Protein AF-A0A7S2W512-F1 (afdb_monomer_lite)

Sequence (175 aa):
DNPDEFARFEEALQSAAGQVLDFSGPGDVPGLRFDRLLQALLSIAPRFSFRLPPYFVNNARALATLEGMAKSIDPDFNVLTAVYPFAVQQLLTRQYSSPRLRRTLESIARTDHGVNWRRLHTLARRTSRLLGTSRRTLLWQVLRSKGGVRLFASLASTHIRLYMQGQVTRLRSCF

InterPro domains:
  IPR050154 UbiB protein kinase [PTHR10566] (30-133)

Structure (mmCIF, N/CA/C/O backbone):
data_AF-A0A7S2W512-F1
#
_entry.id   AF-A0A7S2W512-F1
#
loop_
_atom_site.group_PDB
_atom_site.id
_atom_site.type_symbol
_atom_site.label_atom_id
_atom_site.label_alt_id
_atom_site.label_comp_id
_atom_site.label_asym_id
_atom_site.label_entity_id
_atom_site.label_seq_id
_atom_site.pdbx_PDB_ins_code
_atom_site.Cartn_x
_atom_site.Cartn_y
_atom_site.Cartn_z
_atom_site.occupancy
_atom_site.B_iso_or_equiv
_atom_site.auth_seq_id
_atom_site.auth_comp_id
_atom_site.auth_asym_id
_atom_site.auth_atom_id
_atom_site.pdbx_PDB_model_num
ATOM 1 N N . ASP A 1 1 ? -1.645 -8.273 -26.000 1.00 58.09 1 ASP A N 1
ATOM 2 C CA . ASP A 1 1 ? -2.096 -7.075 -25.278 1.00 58.09 1 ASP A CA 1
ATOM 3 C C . ASP A 1 1 ? -2.737 -6.105 -26.241 1.00 58.09 1 ASP A C 1
ATOM 5 O O . ASP A 1 1 ? -2.050 -5.562 -27.097 1.00 58.09 1 ASP A O 1
ATOM 9 N N . ASN A 1 2 ? -4.059 -5.969 -26.146 1.00 74.25 2 ASN A N 1
ATOM 10 C CA . ASN A 1 2 ? -4.797 -4.917 -26.829 1.00 74.25 2 ASN A CA 1
ATOM 11 C C . ASN A 1 2 ? -4.558 -3.606 -26.049 1.00 74.25 2 ASN A C 1
ATOM 13 O O . ASN A 1 2 ? -4.930 -3.554 -24.872 1.00 74.25 2 ASN A O 1
ATOM 17 N N . PRO A 1 3 ? -3.905 -2.583 -26.631 1.00 75.69 3 PRO A N 1
ATOM 18 C CA . PRO A 1 3 ? -3.575 -1.346 -25.916 1.00 75.69 3 PRO A CA 1
ATOM 19 C C . PRO A 1 3 ? -4.815 -0.647 -25.334 1.00 75.69 3 PRO A C 1
ATOM 21 O O . PRO A 1 3 ? -4.731 -0.050 -24.260 1.00 75.69 3 PRO A O 1
ATOM 24 N N . ASP A 1 4 ? -5.976 -0.807 -25.972 1.00 83.38 4 ASP A N 1
ATOM 25 C CA . ASP A 1 4 ? -7.235 -0.190 -25.545 1.00 83.38 4 ASP A CA 1
ATOM 26 C C . ASP A 1 4 ? -7.803 -0.820 -24.263 1.00 83.38 4 ASP A C 1
ATOM 28 O O . ASP A 1 4 ? -8.411 -0.142 -23.434 1.00 83.38 4 ASP A O 1
ATOM 32 N N . GLU A 1 5 ? -7.598 -2.125 -24.067 1.00 84.00 5 GLU A N 1
ATOM 33 C CA . GLU A 1 5 ? -8.051 -2.835 -22.865 1.00 84.00 5 GLU A CA 1
ATOM 34 C C . GLU A 1 5 ? -7.222 -2.429 -21.642 1.00 84.00 5 GLU A C 1
ATOM 36 O O . GLU A 1 5 ? -7.767 -2.207 -20.560 1.00 84.00 5 GLU A O 1
ATOM 41 N N . PHE A 1 6 ? -5.910 -2.259 -21.832 1.00 81.38 6 PHE A N 1
ATOM 42 C CA . PHE A 1 6 ? -5.014 -1.789 -20.779 1.00 81.38 6 PHE A CA 1
ATOM 43 C C . PHE A 1 6 ? -5.338 -0.350 -20.356 1.00 81.38 6 PHE A C 1
ATOM 45 O O . PHE A 1 6 ? -5.399 -0.074 -19.159 1.00 81.38 6 PHE A O 1
ATOM 52 N N . ALA A 1 7 ? -5.618 0.541 -21.313 1.00 86.69 7 ALA A N 1
ATOM 53 C CA . ALA A 1 7 ? -6.014 1.919 -21.021 1.00 86.69 7 ALA A CA 1
ATOM 54 C C . ALA A 1 7 ? -7.317 1.984 -20.200 1.00 86.69 7 ALA A C 1
ATOM 56 O O . ALA A 1 7 ? -7.385 2.686 -19.192 1.00 86.69 7 ALA A O 1
ATOM 57 N N . ARG A 1 8 ? -8.327 1.181 -20.565 1.00 87.38 8 ARG A N 1
ATOM 58 C CA . ARG A 1 8 ? -9.586 1.077 -19.802 1.00 87.38 8 ARG A CA 1
ATOM 59 C C . ARG A 1 8 ? -9.377 0.512 -18.399 1.00 87.38 8 ARG A C 1
ATOM 61 O O . ARG A 1 8 ? -10.053 0.923 -17.457 1.00 87.38 8 ARG A O 1
ATOM 68 N N . PHE A 1 9 ? -8.468 -0.449 -18.251 1.00 86.12 9 PHE A N 1
ATOM 69 C CA . PHE A 1 9 ? -8.117 -1.002 -16.946 1.00 86.12 9 PHE A CA 1
ATOM 70 C C . PHE A 1 9 ? -7.439 0.038 -16.056 1.00 86.12 9 PHE A C 1
ATOM 72 O O . PHE A 1 9 ? -7.786 0.160 -14.881 1.00 86.12 9 PHE A O 1
ATOM 79 N N . GLU A 1 10 ? -6.504 0.801 -16.618 1.00 86.25 10 GLU A N 1
ATOM 80 C CA . GLU A 1 10 ? -5.827 1.882 -15.910 1.00 86.25 10 GLU A CA 1
ATOM 81 C C . GLU A 1 10 ? -6.820 2.956 -15.450 1.00 86.25 10 GLU A C 1
ATOM 83 O O . GLU A 1 10 ? -6.804 3.334 -14.279 1.00 86.25 10 GLU A O 1
ATOM 88 N N . GLU A 1 11 ? -7.745 3.369 -16.316 1.00 89.56 11 GLU A N 1
ATOM 89 C CA . GLU A 1 11 ? -8.813 4.313 -15.970 1.00 89.56 11 GLU A CA 1
ATOM 90 C C . GLU A 1 11 ? -9.706 3.780 -14.835 1.00 89.56 11 GLU A C 1
ATOM 92 O O . GLU A 1 11 ? -9.973 4.479 -13.852 1.00 89.56 11 GLU A O 1
ATOM 97 N N . ALA A 1 12 ? -10.117 2.510 -14.913 1.00 88.06 12 ALA A N 1
ATOM 98 C CA . ALA A 1 12 ? -10.918 1.872 -13.871 1.00 88.06 12 ALA A CA 1
ATOM 99 C C . ALA A 1 12 ? -10.175 1.803 -12.525 1.00 88.06 12 ALA A C 1
ATOM 101 O O . ALA A 1 12 ? -10.775 2.046 -11.474 1.00 88.06 12 ALA A O 1
ATOM 102 N N . LEU A 1 13 ? -8.871 1.506 -12.544 1.00 87.12 13 LEU A N 1
ATOM 103 C CA . LEU A 1 13 ? -8.022 1.508 -11.352 1.00 87.12 13 LEU A CA 1
ATOM 104 C C . LEU A 1 13 ? -7.860 2.909 -10.760 1.00 87.12 13 LEU A C 1
ATOM 106 O O . LEU A 1 13 ? -7.965 3.060 -9.544 1.00 87.12 13 LEU A O 1
ATOM 110 N N . GLN A 1 14 ? -7.610 3.920 -11.593 1.00 88.06 14 GLN A N 1
ATOM 111 C CA . GLN A 1 14 ? -7.470 5.309 -11.149 1.00 88.06 14 GLN A CA 1
ATOM 112 C C . GLN A 1 14 ? -8.771 5.813 -10.510 1.00 88.06 14 GLN A C 1
ATOM 114 O O . GLN A 1 14 ? -8.740 6.404 -9.428 1.00 88.06 14 GLN A O 1
ATOM 119 N N . SER A 1 15 ? -9.917 5.501 -11.123 1.00 88.56 15 SER A N 1
ATOM 120 C CA . SER A 1 15 ? -11.239 5.821 -10.576 1.00 88.56 15 SER A CA 1
ATOM 121 C C . SER A 1 15 ? -11.484 5.139 -9.226 1.00 88.56 15 SER A C 1
ATOM 123 O O . SER A 1 15 ? -11.877 5.794 -8.259 1.00 88.56 15 SER A O 1
ATOM 125 N N . ALA A 1 16 ? -11.187 3.839 -9.118 1.00 87.31 16 ALA A N 1
ATOM 126 C CA . ALA A 1 16 ? -11.317 3.109 -7.859 1.00 87.31 16 ALA A CA 1
ATOM 127 C C . ALA A 1 16 ? -10.378 3.642 -6.770 1.00 87.31 16 ALA A C 1
ATOM 129 O O . ALA A 1 16 ? -10.791 3.776 -5.620 1.00 87.31 16 ALA A O 1
ATOM 130 N N . ALA A 1 17 ? -9.138 3.990 -7.117 1.00 85.00 17 ALA A N 1
ATOM 131 C CA . ALA A 1 17 ? -8.183 4.561 -6.173 1.00 85.00 17 ALA A CA 1
ATOM 132 C C . ALA A 1 17 ? -8.688 5.887 -5.586 1.00 85.00 17 ALA A C 1
ATOM 134 O O . ALA A 1 17 ? -8.595 6.079 -4.376 1.00 85.00 17 ALA A O 1
ATOM 135 N N . GLY A 1 18 ? -9.285 6.758 -6.408 1.00 84.88 18 GLY A N 1
ATOM 136 C CA . GLY A 1 18 ? -9.872 8.021 -5.946 1.00 84.88 18 GLY A CA 1
ATOM 137 C C . GLY A 1 18 ? -11.076 7.853 -5.011 1.00 84.88 18 GLY A C 1
ATOM 138 O O . GLY A 1 18 ? -11.333 8.720 -4.186 1.00 84.88 18 GLY A O 1
ATOM 139 N N . GLN A 1 19 ? -11.803 6.735 -5.103 1.00 83.81 19 GLN A N 1
ATOM 140 C CA . GLN A 1 19 ? -12.948 6.438 -4.227 1.00 83.81 19 GLN A CA 1
ATOM 141 C C . GLN A 1 19 ? -12.546 5.768 -2.906 1.00 83.81 19 GLN A C 1
ATOM 143 O O . GLN A 1 19 ? -13.272 5.840 -1.909 1.00 83.81 19 GLN A O 1
ATOM 148 N N . VAL A 1 20 ? -11.423 5.052 -2.925 1.00 87.25 20 VAL A N 1
ATOM 149 C CA . VAL A 1 20 ? -10.965 4.194 -1.828 1.00 87.25 20 VAL A CA 1
ATOM 150 C C . VAL A 1 20 ? -9.961 4.908 -0.922 1.00 87.25 20 VAL A C 1
ATOM 152 O O . VAL A 1 20 ? -9.933 4.629 0.277 1.00 87.25 20 VAL A O 1
ATOM 155 N N . LEU A 1 21 ? -9.149 5.810 -1.479 1.00 86.94 21 LEU A N 1
ATOM 156 C CA . LEU A 1 21 ? -8.151 6.577 -0.738 1.00 86.94 21 LEU A CA 1
ATOM 157 C C . LEU A 1 21 ? -8.725 7.918 -0.285 1.00 86.94 21 LEU A C 1
ATOM 159 O O . LEU A 1 21 ? -9.187 8.713 -1.100 1.00 86.94 21 LEU A O 1
ATOM 163 N N . ASP A 1 22 ? -8.637 8.180 1.013 1.00 84.38 22 ASP A N 1
ATOM 164 C CA . ASP A 1 22 ? -9.022 9.452 1.615 1.00 84.38 22 ASP A CA 1
ATOM 165 C C . ASP A 1 22 ? -7.776 10.290 1.924 1.00 84.38 22 ASP A C 1
ATOM 167 O O . ASP A 1 22 ? -6.935 9.915 2.739 1.00 84.38 22 ASP A O 1
ATOM 171 N N . PHE A 1 23 ? -7.650 11.442 1.271 1.00 82.19 23 PHE A N 1
ATOM 172 C CA . PHE A 1 23 ? -6.530 12.369 1.465 1.00 82.19 23 PHE A CA 1
ATOM 173 C C . PHE A 1 23 ? -6.857 13.511 2.437 1.00 82.19 23 PHE A C 1
ATOM 175 O O . PHE A 1 23 ? -6.046 14.419 2.601 1.00 82.19 23 PHE A O 1
ATOM 182 N N . SER A 1 24 ? -8.028 13.480 3.079 1.00 75.75 24 SER A N 1
ATOM 183 C CA . SER A 1 24 ? -8.518 14.563 3.946 1.00 75.75 24 SER A CA 1
ATOM 184 C C . SER A 1 24 ? -7.892 14.558 5.347 1.00 75.75 24 SER A C 1
ATOM 186 O O . SER A 1 24 ? -8.023 15.532 6.085 1.00 75.75 24 SER A O 1
ATOM 188 N N . GLY A 1 25 ? -7.228 13.464 5.735 1.00 67.62 25 GLY A N 1
ATOM 189 C CA . GLY A 1 25 ? -6.670 13.281 7.074 1.00 67.62 25 GLY A CA 1
ATOM 190 C C . GLY A 1 25 ? -5.339 14.016 7.319 1.00 67.62 25 GLY A C 1
ATOM 191 O O . GLY A 1 25 ? -4.574 14.260 6.383 1.00 67.62 25 GLY A O 1
ATOM 192 N N . PRO A 1 26 ? -5.008 14.334 8.585 1.00 60.72 26 PRO A N 1
ATOM 193 C CA . PRO A 1 26 ? -3.722 14.919 8.947 1.00 60.72 26 PRO A CA 1
ATOM 194 C C . PRO A 1 26 ? -2.606 13.864 8.850 1.00 60.72 26 PRO A C 1
ATOM 196 O O . PRO A 1 26 ? -2.419 13.048 9.750 1.00 60.72 26 PRO A O 1
ATOM 199 N N . GLY A 1 27 ? -1.839 13.865 7.757 1.00 69.31 27 GLY A N 1
ATOM 200 C CA . GLY A 1 27 ? -0.676 12.984 7.615 1.00 69.31 27 GLY A CA 1
ATOM 201 C C . GLY A 1 27 ? -0.127 12.866 6.194 1.00 69.31 27 GLY A C 1
ATOM 202 O O . GLY A 1 27 ? -0.760 13.261 5.224 1.00 69.31 27 GLY A O 1
ATOM 203 N N . ASP A 1 28 ? 1.071 12.284 6.074 1.00 73.44 28 ASP A N 1
ATOM 204 C CA . ASP A 1 28 ? 1.706 11.967 4.779 1.00 73.44 28 ASP A CA 1
ATOM 205 C C . ASP A 1 28 ? 1.128 10.680 4.138 1.00 73.44 28 ASP A C 1
ATOM 207 O O . ASP A 1 28 ? 1.489 10.340 3.009 1.00 73.44 28 ASP A O 1
ATOM 211 N N . VAL A 1 29 ? 0.266 9.937 4.851 1.00 81.69 29 VAL A N 1
ATOM 212 C CA . VAL A 1 29 ? -0.324 8.660 4.410 1.00 81.69 29 VAL A CA 1
ATOM 213 C C . VAL A 1 29 ? -1.842 8.814 4.292 1.00 81.69 29 VAL A C 1
ATOM 215 O O . VAL A 1 29 ? -2.469 9.185 5.285 1.00 81.69 29 VAL A O 1
ATOM 218 N N . PRO A 1 30 ? -2.448 8.505 3.130 1.00 86.31 30 PRO A N 1
ATOM 219 C CA . PRO A 1 30 ? -3.896 8.575 2.975 1.00 86.31 30 PRO A CA 1
ATOM 220 C C . PRO A 1 30 ? -4.616 7.566 3.874 1.00 86.31 30 PRO A C 1
ATOM 222 O O . PRO A 1 30 ? -4.098 6.487 4.183 1.00 86.31 30 PRO A O 1
ATOM 225 N N . GLY A 1 31 ? -5.839 7.909 4.263 1.00 86.56 31 GLY A N 1
ATOM 226 C CA . GLY A 1 31 ? -6.808 6.981 4.822 1.00 86.56 31 GLY A CA 1
ATOM 227 C C . GLY A 1 31 ? -7.162 5.899 3.807 1.00 86.56 31 GLY A C 1
ATOM 228 O O . GLY A 1 31 ? -7.368 6.184 2.628 1.00 86.56 31 GLY A O 1
ATOM 229 N N . LEU A 1 32 ? -7.237 4.653 4.264 1.00 88.81 32 LEU A N 1
ATOM 230 C CA . LEU A 1 32 ? -7.736 3.530 3.477 1.00 88.81 32 LEU A CA 1
ATOM 231 C C . LEU A 1 32 ? -8.791 2.784 4.273 1.00 88.81 32 LEU A C 1
ATOM 233 O O . LEU A 1 32 ? -8.658 2.623 5.484 1.00 88.81 32 LEU A O 1
ATOM 237 N N . ARG A 1 33 ? -9.793 2.294 3.548 1.00 86.81 33 ARG A N 1
ATOM 238 C CA . ARG A 1 33 ? -10.780 1.340 4.040 1.00 86.81 33 ARG A CA 1
ATOM 239 C C . ARG A 1 33 ? -10.727 0.051 3.224 1.00 86.81 33 ARG A C 1
ATOM 241 O O . ARG A 1 33 ? -11.001 0.078 2.018 1.00 86.81 33 ARG A O 1
ATOM 248 N N . PHE A 1 34 ? -10.390 -1.071 3.857 1.00 88.50 34 PHE A N 1
ATOM 249 C CA . PHE A 1 34 ? -10.348 -2.395 3.229 1.00 88.50 34 PHE A CA 1
ATOM 250 C C . PHE A 1 34 ? -11.709 -2.847 2.711 1.00 88.50 34 PHE A C 1
ATOM 252 O O . PHE A 1 34 ? -11.752 -3.503 1.670 1.00 88.50 34 PHE A O 1
ATOM 259 N N . ASP A 1 35 ? -12.811 -2.493 3.376 1.00 87.62 35 ASP A N 1
ATOM 260 C CA . ASP A 1 35 ? -14.154 -2.838 2.896 1.00 87.62 35 ASP A CA 1
ATOM 261 C C . ASP A 1 35 ? -14.437 -2.216 1.516 1.00 87.62 35 ASP A C 1
ATOM 263 O O . ASP A 1 35 ? -14.830 -2.919 0.579 1.00 87.62 35 ASP A O 1
ATOM 267 N N . ARG A 1 36 ? -14.114 -0.926 1.351 1.00 88.75 36 ARG A N 1
ATOM 268 C CA . ARG A 1 36 ? -14.251 -0.216 0.071 1.00 88.75 36 ARG A CA 1
ATOM 269 C C . ARG A 1 36 ? -13.255 -0.706 -0.968 1.00 88.75 36 ARG A C 1
ATOM 271 O O . ARG A 1 36 ? -13.626 -0.883 -2.127 1.00 88.75 36 ARG A O 1
ATOM 278 N N . LEU A 1 37 ? -12.010 -0.960 -0.561 1.00 89.88 37 LEU A N 1
ATOM 279 C CA . LEU A 1 37 ? -10.987 -1.528 -1.439 1.00 89.88 37 LEU A CA 1
ATOM 280 C C . LEU A 1 37 ? -11.444 -2.872 -2.017 1.00 89.88 37 LEU A C 1
ATOM 282 O O . LEU A 1 37 ? -11.348 -3.086 -3.224 1.00 89.88 37 LEU A O 1
ATOM 286 N N . LEU A 1 38 ? -11.957 -3.767 -1.169 1.00 89.50 38 LEU A N 1
ATOM 287 C CA . LEU A 1 38 ? -12.433 -5.082 -1.583 1.00 89.50 38 LEU A CA 1
ATOM 288 C C . LEU A 1 38 ? -13.633 -4.963 -2.526 1.00 89.50 38 LEU A C 1
ATOM 290 O O . LEU A 1 38 ? -13.659 -5.633 -3.557 1.00 89.50 38 LEU A O 1
ATOM 294 N N . GLN A 1 39 ? -14.592 -4.086 -2.221 1.00 89.44 39 GLN A N 1
ATOM 295 C CA . GLN A 1 39 ? -15.749 -3.843 -3.083 1.00 89.44 39 GLN A CA 1
ATOM 296 C C . GLN A 1 39 ? -15.334 -3.310 -4.463 1.00 89.44 39 GLN A C 1
ATOM 298 O O . GLN A 1 39 ? -15.790 -3.827 -5.486 1.00 89.44 39 GLN A O 1
ATOM 303 N N . ALA A 1 40 ? -14.424 -2.333 -4.503 1.00 89.81 40 ALA A N 1
ATOM 304 C CA . ALA A 1 40 ? -13.898 -1.788 -5.749 1.00 89.81 40 ALA A CA 1
ATOM 305 C C . ALA A 1 40 ? -13.176 -2.870 -6.568 1.00 89.81 40 ALA A C 1
ATOM 307 O O . ALA A 1 40 ? -13.454 -3.038 -7.758 1.00 89.81 40 ALA A O 1
ATOM 308 N N . LEU A 1 41 ? -12.323 -3.673 -5.927 1.00 86.94 41 LEU A N 1
ATOM 309 C CA . LEU A 1 41 ? -11.577 -4.741 -6.592 1.00 86.94 41 LEU A CA 1
ATOM 310 C C . LEU A 1 41 ? -12.504 -5.829 -7.158 1.00 86.94 41 LEU A C 1
ATOM 312 O O . LEU A 1 41 ? -12.331 -6.252 -8.301 1.00 86.94 41 LEU A O 1
ATOM 316 N N . LEU A 1 42 ? -13.517 -6.243 -6.390 1.00 88.56 42 LEU A N 1
ATOM 317 C CA . LEU A 1 42 ? -14.521 -7.218 -6.827 1.00 88.56 42 LEU A CA 1
ATOM 318 C C . LEU A 1 42 ? -15.417 -6.678 -7.948 1.00 88.56 42 LEU A C 1
ATOM 320 O O . LEU A 1 42 ? -15.912 -7.466 -8.748 1.00 88.56 42 LEU A O 1
ATOM 324 N N . SER A 1 43 ? -15.598 -5.358 -8.046 1.00 88.12 43 SER A N 1
ATOM 325 C CA . SER A 1 43 ? -16.335 -4.734 -9.152 1.00 88.12 43 SER A CA 1
ATOM 326 C C . SER A 1 43 ? -15.525 -4.666 -10.455 1.00 88.12 43 SER A C 1
ATOM 328 O O . SER A 1 43 ? -16.095 -4.769 -11.543 1.00 88.12 43 SER A O 1
ATOM 330 N N . ILE A 1 44 ? -14.196 -4.523 -10.356 1.00 88.81 44 ILE A N 1
ATOM 331 C CA . ILE A 1 44 ? -13.282 -4.427 -11.506 1.00 88.81 44 ILE A CA 1
ATOM 332 C C . ILE A 1 44 ? -12.910 -5.813 -12.036 1.00 88.81 44 ILE A C 1
ATOM 334 O O . ILE A 1 44 ? -12.863 -6.006 -13.248 1.00 88.81 44 ILE A O 1
ATOM 338 N N . ALA A 1 45 ? -12.675 -6.787 -11.152 1.00 86.94 45 ALA A N 1
ATOM 339 C CA . ALA A 1 45 ? -12.234 -8.132 -11.520 1.00 86.94 45 ALA A CA 1
ATOM 340 C C . ALA A 1 45 ? -13.046 -8.792 -12.661 1.00 86.94 45 ALA A C 1
ATOM 342 O O . ALA A 1 45 ? -12.425 -9.241 -13.629 1.00 86.94 45 ALA A O 1
ATOM 343 N N . PRO A 1 46 ? -14.397 -8.813 -12.634 1.00 83.88 46 PRO A N 1
ATOM 344 C CA . PRO A 1 46 ? -15.178 -9.422 -13.709 1.00 83.88 46 PRO A CA 1
ATOM 345 C C . PRO A 1 46 ? -15.122 -8.632 -15.024 1.00 83.88 46 PRO A C 1
ATOM 347 O O . PRO A 1 46 ? -15.269 -9.232 -16.084 1.00 83.88 46 PRO A O 1
ATOM 350 N N . ARG A 1 47 ? -14.877 -7.312 -14.987 1.00 85.62 47 ARG A N 1
ATOM 351 C CA . ARG A 1 47 ? -14.839 -6.449 -16.187 1.00 85.62 47 ARG A CA 1
ATOM 352 C C . ARG A 1 47 ? -13.637 -6.727 -17.091 1.00 85.62 47 ARG A C 1
ATOM 354 O O . ARG A 1 47 ? -13.716 -6.476 -18.285 1.00 85.62 47 ARG A O 1
ATOM 361 N N . PHE A 1 48 ? -12.556 -7.260 -16.525 1.00 85.44 48 PHE A N 1
ATOM 362 C CA . PHE A 1 48 ? -11.295 -7.540 -17.224 1.00 85.44 48 PHE A CA 1
ATOM 363 C C . PHE A 1 48 ? -10.915 -9.029 -17.159 1.00 85.44 48 PHE A C 1
ATOM 365 O O . PHE A 1 48 ? -9.744 -9.389 -17.226 1.00 85.44 48 PHE A O 1
ATOM 372 N N . SER A 1 49 ? -11.905 -9.915 -16.983 1.00 81.44 49 SER A N 1
ATOM 373 C CA . SER A 1 49 ? -11.718 -11.377 -16.929 1.00 81.44 49 SER A CA 1
ATOM 374 C C . SER A 1 49 ? -10.697 -11.869 -15.885 1.00 81.44 49 SER A C 1
ATOM 376 O O . SER A 1 49 ? -10.151 -12.971 -16.010 1.00 81.44 49 SER A O 1
ATOM 378 N N . PHE A 1 50 ? -10.449 -11.102 -14.817 1.00 80.25 50 PHE A N 1
ATOM 379 C CA . PHE A 1 50 ? -9.563 -11.531 -13.739 1.00 80.25 50 PHE A CA 1
ATOM 380 C C . PHE A 1 50 ? -10.253 -12.590 -12.881 1.00 80.25 50 PHE A C 1
ATOM 382 O O . PHE A 1 50 ? -11.234 -12.322 -12.186 1.00 80.25 50 PHE A O 1
ATOM 389 N N . ARG A 1 51 ? -9.701 -13.805 -12.872 1.00 81.94 51 ARG A N 1
ATOM 390 C CA . ARG A 1 51 ? -10.117 -14.852 -11.935 1.00 81.94 51 ARG A CA 1
ATOM 391 C C . ARG A 1 51 ? -9.332 -14.713 -10.640 1.00 81.94 51 ARG A C 1
ATOM 393 O O . ARG A 1 51 ? -8.156 -15.063 -10.587 1.00 81.94 51 ARG A O 1
ATOM 400 N N . LEU A 1 52 ? -9.986 -14.210 -9.597 1.00 84.19 52 LEU A N 1
ATOM 401 C CA . LEU A 1 52 ? -9.415 -14.160 -8.254 1.00 84.19 52 LEU A CA 1
ATOM 402 C C . LEU A 1 52 ? -9.518 -15.546 -7.604 1.00 84.19 52 LEU A C 1
ATOM 404 O O . LEU A 1 52 ? -10.628 -16.064 -7.462 1.00 84.19 52 LEU A O 1
ATOM 408 N N . PRO A 1 53 ? -8.399 -16.161 -7.186 1.00 89.50 53 PRO A N 1
ATOM 409 C CA . PRO A 1 53 ? -8.455 -17.413 -6.448 1.00 89.50 53 PRO A CA 1
ATOM 410 C C . PRO A 1 53 ? -9.273 -17.280 -5.148 1.00 89.50 53 PRO A C 1
ATOM 412 O O . PRO A 1 53 ? -9.165 -16.253 -4.469 1.00 89.50 53 PRO A O 1
ATOM 415 N N . PRO A 1 54 ? -10.030 -18.315 -4.733 1.00 88.50 54 PRO A N 1
ATOM 416 C CA . PRO A 1 54 ? -10.915 -18.232 -3.566 1.00 88.50 54 PRO A CA 1
ATOM 417 C C . PRO A 1 54 ? -10.217 -17.810 -2.267 1.00 88.50 54 PRO A C 1
ATOM 419 O O . PRO A 1 54 ? -10.771 -17.046 -1.478 1.00 88.50 54 PRO A O 1
ATOM 422 N N . TYR A 1 55 ? -8.973 -18.250 -2.058 1.00 93.44 55 TYR A N 1
ATOM 423 C CA . TYR A 1 55 ? -8.202 -17.900 -0.865 1.00 93.44 55 TYR A CA 1
ATOM 424 C C . TYR A 1 55 ? -7.907 -16.395 -0.768 1.00 93.44 55 TYR A C 1
ATOM 426 O O . TYR A 1 55 ? -7.876 -15.857 0.334 1.00 93.44 55 TYR A O 1
ATOM 434 N N . PHE A 1 56 ? -7.741 -15.688 -1.894 1.00 90.06 56 PHE A N 1
ATOM 435 C CA . PHE A 1 56 ? -7.530 -14.237 -1.878 1.00 90.06 56 PHE A CA 1
ATOM 436 C C . PHE A 1 56 ? -8.770 -13.504 -1.377 1.00 90.06 56 PHE A C 1
ATOM 438 O O . PHE A 1 56 ? -8.656 -12.618 -0.533 1.00 90.06 56 PHE A O 1
ATOM 445 N N . VAL A 1 57 ? -9.952 -13.900 -1.858 1.00 90.44 57 VAL A N 1
ATOM 446 C CA . VAL A 1 57 ? -11.226 -13.304 -1.431 1.00 90.44 57 VAL A CA 1
ATOM 447 C C . VAL A 1 57 ? -11.471 -13.577 0.051 1.00 90.44 57 VAL A C 1
ATOM 449 O O . VAL A 1 57 ? -11.882 -12.677 0.782 1.00 90.44 57 VAL A O 1
ATOM 452 N N . ASN A 1 58 ? -11.170 -14.793 0.513 1.00 92.38 58 ASN A N 1
ATOM 453 C CA . ASN A 1 58 ? -11.318 -15.152 1.919 1.00 92.38 58 ASN A CA 1
ATOM 454 C C . ASN A 1 58 ? -10.389 -14.329 2.824 1.00 92.38 58 ASN A C 1
ATOM 456 O O . ASN A 1 58 ? -10.842 -13.731 3.798 1.00 92.38 58 ASN A O 1
ATOM 460 N N . ASN A 1 59 ? -9.108 -14.227 2.456 1.00 94.06 59 ASN A N 1
ATOM 461 C CA . ASN A 1 59 ? -8.133 -13.429 3.198 1.00 94.06 59 ASN A CA 1
ATOM 462 C C . ASN A 1 59 ? -8.530 -11.948 3.226 1.00 94.06 59 ASN A C 1
ATOM 464 O O . ASN A 1 59 ? -8.478 -11.317 4.277 1.00 94.06 59 ASN A O 1
ATOM 468 N N . ALA A 1 60 ? -8.975 -11.393 2.095 1.00 91.19 60 ALA A N 1
ATOM 469 C CA . ALA A 1 60 ? -9.399 -9.999 2.027 1.00 91.19 60 ALA A CA 1
ATOM 470 C C . ALA A 1 60 ? -10.646 -9.724 2.885 1.00 91.19 60 ALA A C 1
ATOM 472 O O . ALA A 1 60 ? -10.711 -8.698 3.558 1.00 91.19 60 ALA A O 1
ATOM 473 N N . ARG A 1 61 ? -11.608 -10.655 2.925 1.00 90.50 61 ARG A N 1
ATOM 474 C CA . ARG A 1 61 ? -12.787 -10.554 3.799 1.00 90.50 61 ARG A CA 1
ATOM 475 C C . ARG A 1 61 ? -12.410 -10.608 5.281 1.00 90.50 61 ARG A C 1
ATOM 477 O O . ARG A 1 61 ? -12.951 -9.837 6.073 1.00 90.50 61 ARG A O 1
ATOM 484 N N . ALA A 1 62 ? -11.473 -11.480 5.654 1.00 94.50 62 ALA A N 1
ATOM 485 C CA . ALA A 1 62 ? -10.957 -11.540 7.019 1.00 94.50 62 ALA A CA 1
ATOM 486 C C . ALA A 1 62 ? -10.279 -10.217 7.417 1.00 94.50 62 ALA A C 1
ATOM 488 O O . ALA A 1 62 ? -10.565 -9.686 8.486 1.00 94.50 62 ALA A O 1
ATOM 489 N N . LEU A 1 63 ? -9.460 -9.635 6.531 1.00 93.19 63 LEU A N 1
ATOM 490 C CA . LEU A 1 63 ? -8.826 -8.330 6.757 1.00 93.19 63 LEU A CA 1
ATOM 491 C C . LEU A 1 63 ? -9.845 -7.192 6.891 1.00 93.19 63 LEU A C 1
ATOM 493 O O . LEU A 1 63 ? -9.715 -6.385 7.805 1.00 93.19 63 LEU A O 1
ATOM 497 N N . ALA A 1 64 ? -10.877 -7.152 6.045 1.00 92.00 64 ALA A N 1
ATOM 498 C CA . ALA A 1 64 ? -11.949 -6.159 6.158 1.00 92.00 64 ALA A CA 1
ATOM 499 C C . ALA A 1 64 ? -12.713 -6.285 7.490 1.00 92.00 64 ALA A C 1
ATOM 501 O O . ALA A 1 64 ? -13.065 -5.284 8.106 1.00 92.00 64 ALA A O 1
ATOM 502 N N . THR A 1 65 ? -12.919 -7.513 7.975 1.00 93.44 65 THR A N 1
ATOM 503 C CA . THR A 1 65 ? -13.558 -7.756 9.279 1.00 93.44 65 THR A CA 1
ATOM 504 C C . THR A 1 65 ? -12.658 -7.302 10.433 1.00 93.44 65 THR A C 1
ATOM 506 O O . THR A 1 65 ? -13.128 -6.644 11.357 1.00 93.44 65 THR A O 1
ATOM 509 N N . LEU A 1 66 ? -11.355 -7.605 10.369 1.00 94.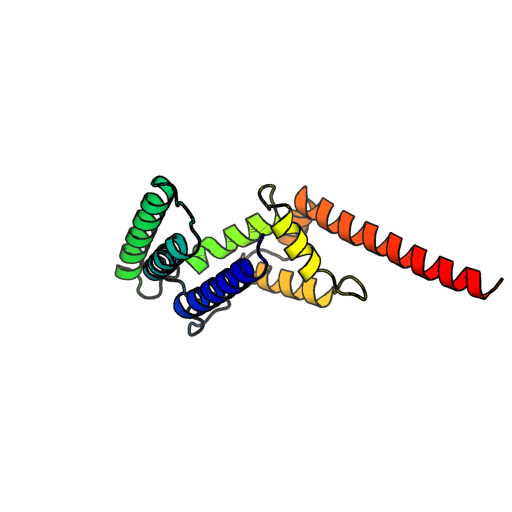00 66 LEU A N 1
ATOM 510 C CA . LEU A 1 66 ? -10.365 -7.149 11.352 1.00 94.00 66 LEU A CA 1
ATOM 511 C C . LEU A 1 66 ? -10.259 -5.620 11.393 1.00 94.00 66 LEU A C 1
ATOM 513 O O . LEU A 1 66 ? -10.203 -5.044 12.476 1.00 94.00 66 LEU A O 1
ATOM 517 N N . GLU A 1 67 ? -10.274 -4.960 10.234 1.00 91.75 67 GLU A N 1
ATOM 518 C CA . GLU A 1 67 ? -10.292 -3.499 10.149 1.00 91.75 67 GLU A CA 1
ATOM 519 C C . GLU A 1 67 ? -11.578 -2.919 10.746 1.00 91.75 67 GLU A C 1
ATOM 521 O O . GLU A 1 67 ? -11.504 -1.973 11.526 1.00 91.75 67 GLU A O 1
ATOM 526 N N . GLY A 1 68 ? -12.741 -3.506 10.446 1.00 91.56 68 GLY A N 1
ATOM 527 C CA . GLY A 1 68 ? -14.014 -3.091 11.039 1.00 91.56 68 GLY A CA 1
ATOM 528 C C . GLY A 1 68 ? -14.009 -3.189 12.568 1.00 91.56 68 GLY A C 1
ATOM 529 O O . GLY A 1 68 ? -14.453 -2.264 13.246 1.00 91.56 68 GLY A O 1
ATOM 530 N N . MET A 1 69 ? -13.434 -4.262 13.121 1.00 93.94 69 MET A N 1
ATOM 531 C CA . MET A 1 69 ? -13.246 -4.401 14.569 1.00 93.94 69 MET A CA 1
ATOM 532 C C . MET A 1 69 ? -12.277 -3.353 15.124 1.00 93.94 69 MET A C 1
ATOM 534 O O . MET A 1 69 ? -12.584 -2.720 16.131 1.00 93.94 69 MET A O 1
ATOM 538 N N . ALA A 1 70 ? -11.145 -3.108 14.462 1.00 92.69 70 ALA A N 1
ATOM 539 C CA . ALA A 1 70 ? -10.199 -2.078 14.891 1.00 92.69 70 ALA A CA 1
ATOM 540 C C . ALA A 1 70 ? -10.838 -0.678 14.888 1.00 92.69 70 ALA A C 1
ATOM 542 O O . ALA A 1 70 ? -10.723 0.047 15.871 1.00 92.69 70 ALA A O 1
ATOM 543 N N . LYS A 1 71 ? -11.603 -0.347 13.840 1.00 91.12 71 LYS A N 1
ATOM 544 C CA . LYS A 1 71 ? -12.365 0.905 13.722 1.00 91.12 71 LYS A CA 1
ATOM 545 C C . LYS A 1 71 ? -13.465 1.062 14.771 1.00 91.12 71 LYS A C 1
ATOM 547 O O . LYS A 1 71 ? -13.801 2.186 15.126 1.00 91.12 71 LYS A O 1
ATOM 552 N N . SER A 1 72 ? -14.031 -0.043 15.261 1.00 92.44 72 SER A N 1
ATOM 553 C CA . SER A 1 72 ? -15.019 0.002 16.346 1.00 92.44 72 SER A CA 1
ATOM 554 C C . SER A 1 72 ? -14.412 0.421 17.690 1.00 92.44 72 SER A C 1
ATOM 556 O O . SER A 1 72 ? -15.117 0.980 18.524 1.00 92.44 72 SER A O 1
ATOM 558 N N . ILE A 1 73 ? -13.112 0.167 17.884 1.00 95.12 73 ILE A N 1
ATOM 559 C CA . ILE A 1 73 ? -12.358 0.524 19.094 1.00 95.12 73 ILE A CA 1
ATOM 560 C C . ILE A 1 73 ? -11.720 1.911 18.937 1.00 95.12 73 ILE A C 1
ATOM 562 O O . ILE A 1 73 ? -11.791 2.730 19.848 1.00 95.12 73 ILE A O 1
ATOM 566 N N . ASP A 1 74 ? -11.108 2.168 17.781 1.00 91.81 74 ASP A N 1
ATOM 567 C CA . ASP A 1 74 ? -10.451 3.425 17.428 1.00 91.81 74 ASP A CA 1
ATOM 568 C C . ASP A 1 74 ? -10.996 3.938 16.078 1.00 91.81 74 ASP A C 1
ATOM 570 O O . ASP A 1 74 ? -10.588 3.448 15.017 1.00 91.81 74 ASP A O 1
ATOM 574 N N . PRO A 1 75 ? -11.905 4.934 16.087 1.00 88.69 75 PRO A N 1
ATOM 575 C CA . PRO A 1 75 ? -12.475 5.504 14.866 1.00 88.69 75 PRO A CA 1
ATOM 576 C C . PRO A 1 75 ? -11.430 6.088 13.907 1.00 88.69 75 PRO A C 1
ATOM 578 O O . PRO A 1 75 ? -11.648 6.080 12.688 1.00 88.69 75 PRO A O 1
ATOM 581 N N . ASP A 1 76 ? -10.278 6.528 14.419 1.00 87.12 76 ASP A N 1
ATOM 582 C CA . ASP A 1 76 ? -9.193 7.139 13.647 1.00 87.12 76 ASP A CA 1
ATOM 583 C C . ASP A 1 76 ? -8.173 6.107 13.137 1.00 87.12 76 ASP A C 1
ATOM 585 O O . ASP A 1 76 ? -7.282 6.440 12.349 1.00 87.12 76 ASP A O 1
ATOM 589 N N . PHE A 1 77 ? -8.343 4.824 13.475 1.00 88.94 77 PHE A N 1
ATOM 590 C CA . PHE A 1 77 ? -7.432 3.751 13.080 1.00 88.94 77 PHE A CA 1
ATOM 591 C C . PHE A 1 77 ? -7.229 3.693 11.560 1.00 88.94 77 PHE A C 1
ATOM 593 O O . PHE A 1 77 ? -8.175 3.476 10.805 1.00 88.94 77 PHE A O 1
ATOM 600 N N . ASN A 1 78 ? -5.999 3.839 11.075 1.00 88.44 78 ASN A N 1
ATOM 601 C CA . ASN A 1 78 ? -5.681 3.693 9.656 1.00 88.44 78 ASN A CA 1
ATOM 602 C C . ASN A 1 78 ? -4.736 2.511 9.458 1.00 88.44 78 ASN A C 1
ATOM 604 O O . ASN A 1 78 ? -3.562 2.565 9.806 1.00 88.44 78 ASN A O 1
ATOM 608 N N . VAL A 1 79 ? -5.221 1.450 8.825 1.00 87.88 79 VAL A N 1
ATOM 609 C CA . VAL A 1 79 ? -4.412 0.261 8.543 1.00 87.88 79 VAL A CA 1
ATOM 610 C C . VAL A 1 79 ? -3.167 0.566 7.699 1.00 87.88 79 VAL A C 1
ATOM 612 O O . VAL A 1 79 ? -2.122 -0.067 7.876 1.00 87.88 79 VAL A O 1
ATOM 615 N N . LEU A 1 80 ? -3.234 1.562 6.803 1.00 88.25 80 LEU A N 1
ATOM 616 C CA . LEU A 1 80 ? -2.085 1.933 5.988 1.00 88.25 80 LEU A CA 1
ATOM 617 C C . LEU A 1 80 ? -0.968 2.525 6.831 1.00 88.25 80 LEU A C 1
ATOM 619 O O . LEU A 1 80 ? 0.183 2.250 6.519 1.00 88.25 80 LEU A O 1
ATOM 623 N N . THR A 1 81 ? -1.234 3.273 7.902 1.00 87.19 81 THR A N 1
ATOM 624 C CA . THR A 1 81 ? -0.137 3.845 8.705 1.00 87.19 81 THR A CA 1
ATOM 625 C C . THR A 1 81 ? 0.707 2.752 9.360 1.00 87.19 81 THR A C 1
ATOM 627 O O . THR A 1 81 ? 1.924 2.902 9.456 1.00 87.19 81 THR A O 1
ATOM 630 N N . ALA A 1 82 ? 0.096 1.618 9.714 1.00 85.62 82 ALA A N 1
ATOM 631 C CA . ALA A 1 82 ? 0.792 0.464 10.275 1.00 85.62 82 ALA A CA 1
ATOM 632 C C . ALA A 1 82 ? 1.551 -0.356 9.214 1.00 85.62 82 ALA A C 1
ATOM 634 O O . ALA A 1 82 ? 2.670 -0.814 9.451 1.00 85.62 82 ALA A O 1
ATOM 635 N N . VAL A 1 83 ? 0.962 -0.545 8.028 1.00 88.06 83 VAL A N 1
ATOM 636 C CA . VAL A 1 83 ? 1.516 -1.432 6.985 1.00 88.06 83 VAL A CA 1
ATOM 637 C C . VAL A 1 83 ? 2.491 -0.708 6.053 1.00 88.06 83 VAL A C 1
ATOM 639 O O . VAL A 1 83 ? 3.437 -1.314 5.541 1.00 88.06 83 VAL A O 1
ATOM 642 N N . TYR A 1 84 ? 2.298 0.591 5.829 1.00 86.56 84 TYR A N 1
ATOM 643 C CA . TYR A 1 84 ? 3.080 1.383 4.882 1.00 86.56 84 TYR A CA 1
ATOM 644 C C . TYR A 1 84 ? 4.595 1.349 5.149 1.00 86.56 84 TYR A C 1
ATOM 646 O O . TYR A 1 84 ? 5.343 1.132 4.191 1.00 86.56 84 TYR A O 1
ATOM 654 N N . PRO A 1 85 ? 5.089 1.462 6.400 1.00 84.12 85 PRO A N 1
ATOM 655 C CA . PRO A 1 85 ? 6.516 1.336 6.693 1.00 84.12 85 PRO A CA 1
ATOM 656 C C . PRO A 1 85 ? 7.074 -0.006 6.199 1.00 84.12 85 PRO A C 1
ATOM 658 O O . PRO A 1 85 ? 8.053 -0.049 5.451 1.00 84.12 85 PRO A O 1
ATOM 661 N N . PHE A 1 86 ? 6.392 -1.107 6.515 1.00 83.69 86 PHE A N 1
ATOM 662 C CA . PHE A 1 86 ? 6.794 -2.439 6.071 1.00 83.69 86 PHE A CA 1
ATOM 663 C C . PHE A 1 86 ? 6.783 -2.567 4.542 1.00 83.69 86 PHE A C 1
ATOM 665 O O . PHE A 1 86 ? 7.746 -3.070 3.958 1.00 83.69 86 PHE A O 1
ATOM 672 N N . ALA A 1 87 ? 5.741 -2.059 3.876 1.00 84.06 87 ALA A N 1
ATOM 673 C CA . ALA A 1 87 ? 5.636 -2.086 2.420 1.00 84.06 87 ALA A CA 1
ATOM 674 C C . ALA A 1 87 ? 6.796 -1.330 1.756 1.00 84.06 87 ALA A C 1
ATOM 676 O O . ALA A 1 87 ? 7.439 -1.860 0.847 1.00 84.06 87 ALA A O 1
ATOM 677 N N . VAL A 1 88 ? 7.128 -0.126 2.232 1.00 80.69 88 VAL A N 1
ATOM 678 C CA . VAL A 1 88 ? 8.234 0.637 1.644 1.00 80.69 88 VAL A CA 1
ATOM 679 C C . VAL A 1 88 ? 9.587 0.003 1.952 1.00 80.69 88 VAL A C 1
ATOM 681 O O . VAL A 1 88 ? 10.443 -0.069 1.067 1.00 80.69 88 VAL A O 1
AT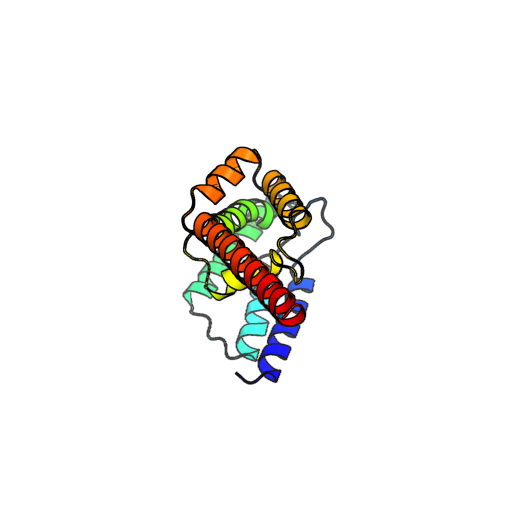OM 684 N N . GLN A 1 89 ? 9.791 -0.520 3.161 1.00 77.81 89 GLN A N 1
ATOM 685 C CA . GLN A 1 89 ? 11.007 -1.266 3.468 1.00 77.81 89 GLN A CA 1
ATOM 686 C C . GLN A 1 89 ? 11.147 -2.482 2.545 1.00 77.81 89 GLN A C 1
ATOM 688 O O . GLN A 1 89 ? 12.228 -2.719 2.005 1.00 77.81 89 GLN A O 1
ATOM 693 N N . GLN A 1 90 ? 10.067 -3.216 2.288 1.00 78.62 90 GLN A N 1
ATOM 694 C CA . GLN A 1 90 ? 10.079 -4.354 1.375 1.00 78.62 90 GLN A CA 1
ATOM 695 C C . GLN A 1 90 ? 10.430 -3.929 -0.061 1.00 78.62 90 GLN A C 1
ATOM 697 O O . GLN A 1 90 ? 11.302 -4.549 -0.678 1.00 78.62 90 GLN A O 1
ATOM 702 N N . LEU A 1 91 ? 9.824 -2.843 -0.561 1.00 78.44 91 LEU A N 1
ATOM 703 C CA . LEU A 1 91 ? 10.122 -2.266 -1.881 1.00 78.44 91 LEU A CA 1
ATOM 704 C C . LEU A 1 91 ? 11.601 -1.883 -2.031 1.00 78.44 91 LEU A C 1
ATOM 706 O O . LEU A 1 91 ? 12.189 -2.102 -3.092 1.00 78.44 91 LEU A O 1
ATOM 710 N N . LEU A 1 92 ? 12.204 -1.332 -0.975 1.00 74.19 92 LEU A N 1
ATOM 711 C CA . LEU A 1 92 ? 13.592 -0.867 -0.974 1.00 74.19 92 LEU A CA 1
ATOM 712 C C . LEU A 1 92 ? 14.618 -1.988 -0.740 1.00 74.19 92 LEU A C 1
ATOM 714 O O . LEU A 1 92 ? 15.726 -1.917 -1.274 1.00 74.19 92 LEU A O 1
ATOM 718 N N . THR A 1 93 ? 14.282 -3.010 0.057 1.00 70.56 93 THR A N 1
ATOM 719 C CA . THR A 1 93 ? 15.282 -3.927 0.639 1.00 70.56 93 THR A CA 1
ATOM 720 C C . THR A 1 93 ? 15.285 -5.331 0.025 1.00 70.56 93 THR A C 1
ATOM 722 O O . THR A 1 93 ? 16.330 -5.986 0.056 1.00 70.56 93 THR A O 1
ATOM 725 N N . ARG A 1 94 ? 14.180 -5.866 -0.529 1.00 64.06 94 ARG A N 1
ATOM 726 C CA . ARG A 1 94 ? 14.146 -7.299 -0.915 1.00 64.06 94 ARG A CA 1
ATOM 727 C C . ARG A 1 94 ? 13.408 -7.677 -2.210 1.00 64.06 94 ARG A C 1
ATOM 729 O O . ARG A 1 94 ? 12.240 -7.397 -2.419 1.00 64.06 94 ARG A O 1
ATOM 736 N N . GLN A 1 95 ? 14.150 -8.444 -3.021 1.00 51.31 95 GLN A N 1
ATOM 737 C CA . GLN A 1 95 ? 13.923 -9.773 -3.642 1.00 51.31 95 GLN A CA 1
ATOM 738 C C . GLN A 1 95 ? 12.576 -10.197 -4.275 1.00 51.31 95 GLN A C 1
ATOM 740 O O . GLN A 1 95 ? 12.633 -10.994 -5.205 1.00 51.31 95 GLN A O 1
ATOM 745 N N . TYR A 1 96 ? 11.418 -9.669 -3.868 1.00 50.72 96 TYR A N 1
ATOM 746 C CA . TYR A 1 96 ? 10.104 -9.961 -4.487 1.00 50.72 96 TYR A CA 1
ATOM 747 C C . TYR A 1 96 ? 9.602 -8.826 -5.391 1.00 50.72 96 TYR A C 1
ATOM 749 O O . TYR A 1 96 ? 8.455 -8.822 -5.831 1.00 50.72 96 TYR A O 1
ATOM 757 N N . SER A 1 97 ? 10.455 -7.841 -5.678 1.00 59.00 97 SER A N 1
ATOM 758 C CA . SER A 1 97 ? 10.126 -6.794 -6.639 1.00 59.00 97 SER A CA 1
ATOM 759 C C . SER A 1 97 ? 10.083 -7.407 -8.035 1.00 59.00 97 SER A C 1
ATOM 761 O O . SER A 1 97 ? 11.103 -7.883 -8.547 1.00 59.00 97 SER A O 1
ATOM 763 N N . SER A 1 98 ? 8.898 -7.419 -8.648 1.00 68.25 98 SER A N 1
ATOM 764 C CA . SER A 1 98 ? 8.761 -7.825 -10.042 1.00 68.25 98 SER A CA 1
ATOM 765 C C . SER A 1 98 ? 9.733 -6.998 -10.898 1.00 68.25 98 SER A C 1
ATOM 767 O O . SER A 1 98 ? 9.948 -5.811 -10.622 1.00 68.25 98 SER A O 1
ATOM 769 N N . P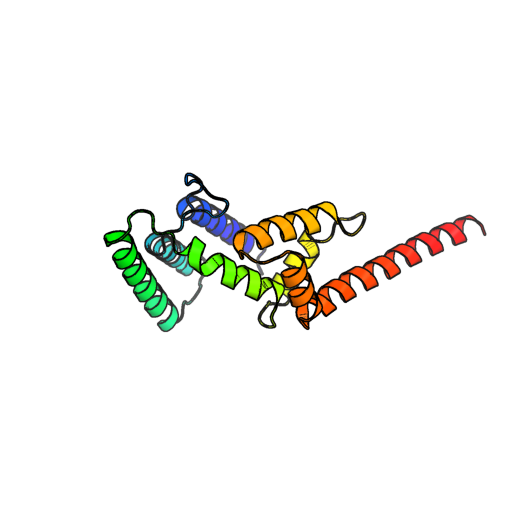RO A 1 99 ? 10.337 -7.566 -11.958 1.00 74.06 99 PRO A N 1
ATOM 770 C CA . PRO A 1 99 ? 11.220 -6.804 -12.840 1.00 74.06 99 PRO A CA 1
ATOM 771 C C . PRO A 1 99 ? 10.575 -5.505 -13.349 1.00 74.06 99 PRO A C 1
ATOM 773 O O . PRO A 1 99 ? 11.276 -4.520 -13.557 1.00 74.06 99 PRO A O 1
ATOM 776 N N . ARG A 1 100 ? 9.242 -5.494 -13.493 1.00 73.56 100 ARG A N 1
ATOM 777 C CA . ARG A 1 100 ? 8.436 -4.325 -13.869 1.00 73.56 100 ARG A CA 1
ATOM 778 C C . ARG A 1 100 ? 8.401 -3.257 -12.774 1.00 73.56 100 ARG A C 1
ATOM 780 O O . ARG A 1 100 ? 8.696 -2.101 -13.059 1.00 73.56 100 ARG A O 1
ATOM 787 N N . LEU A 1 101 ? 8.113 -3.634 -11.529 1.00 74.94 101 LEU A N 1
ATOM 788 C CA . LEU A 1 101 ? 8.093 -2.702 -10.398 1.00 74.94 101 LEU A CA 1
ATOM 789 C C . LEU A 1 101 ? 9.466 -2.064 -10.183 1.00 74.94 101 LEU A C 1
ATOM 791 O O . LEU A 1 101 ? 9.577 -0.859 -9.975 1.00 74.94 101 LEU A O 1
ATOM 795 N N . ARG A 1 102 ? 10.525 -2.860 -10.338 1.00 73.62 102 ARG A N 1
ATOM 796 C CA . ARG A 1 102 ? 11.899 -2.366 -10.289 1.00 73.62 102 ARG A CA 1
ATOM 797 C C . ARG A 1 102 ? 12.205 -1.371 -11.409 1.00 73.62 102 ARG A C 1
ATOM 799 O O . ARG A 1 102 ? 12.728 -0.306 -11.113 1.00 73.62 102 ARG A O 1
ATOM 806 N N . ARG A 1 103 ? 11.848 -1.682 -12.661 1.00 75.00 103 ARG A N 1
ATOM 807 C CA . ARG A 1 103 ? 12.005 -0.753 -13.798 1.00 75.00 103 ARG A CA 1
ATOM 808 C C . ARG A 1 103 ? 11.227 0.543 -13.591 1.00 75.00 103 ARG A C 1
ATOM 810 O O . ARG A 1 103 ? 11.716 1.593 -13.972 1.00 75.00 103 ARG A O 1
ATOM 817 N N . THR A 1 104 ? 10.057 0.463 -12.961 1.00 77.12 104 THR A N 1
ATOM 818 C CA . THR A 1 104 ? 9.231 1.633 -12.630 1.00 77.12 104 THR A CA 1
ATOM 819 C C . THR A 1 104 ? 9.898 2.483 -11.546 1.00 77.12 104 THR A C 1
ATOM 821 O O . THR A 1 104 ? 9.984 3.698 -11.669 1.00 77.12 104 THR A O 1
ATOM 824 N N . LEU A 1 105 ? 10.458 1.865 -10.500 1.00 73.38 105 LEU A N 1
ATOM 825 C CA . LEU A 1 105 ? 11.266 2.589 -9.511 1.00 73.38 105 LEU A CA 1
ATOM 826 C C . LEU A 1 105 ? 12.513 3.221 -10.148 1.00 73.38 105 LEU A C 1
ATOM 828 O O . LEU A 1 105 ? 12.850 4.363 -9.844 1.00 73.38 105 LEU A O 1
ATOM 832 N N . GLU A 1 106 ? 13.191 2.490 -11.036 1.00 72.56 106 GLU A N 1
ATOM 833 C CA . GLU A 1 106 ? 14.345 2.991 -11.787 1.00 72.56 106 GLU A CA 1
ATOM 834 C C . GLU A 1 106 ? 13.955 4.151 -12.710 1.00 72.56 106 GLU A C 1
ATOM 836 O O . GLU A 1 106 ? 14.699 5.126 -12.774 1.00 72.56 106 GLU A O 1
ATOM 841 N N . SER A 1 107 ? 12.803 4.089 -13.384 1.00 73.00 107 SER A N 1
ATOM 842 C CA . SER A 1 107 ? 12.319 5.163 -14.257 1.00 73.00 107 SER A CA 1
ATOM 843 C C . SER A 1 107 ? 11.889 6.394 -13.467 1.00 73.00 107 SER A C 1
ATOM 845 O O . SER A 1 107 ? 12.144 7.504 -13.908 1.00 73.00 107 SER A O 1
ATOM 847 N N . ILE A 1 108 ? 11.316 6.227 -12.271 1.00 70.69 108 ILE A N 1
ATOM 848 C CA . ILE A 1 108 ? 11.004 7.347 -11.368 1.00 70.69 108 ILE A CA 1
ATOM 849 C C . ILE A 1 108 ? 12.294 7.994 -10.832 1.00 70.69 108 ILE A C 1
ATOM 851 O O . ILE A 1 108 ? 12.359 9.213 -10.655 1.00 70.69 108 ILE A O 1
ATOM 855 N N . ALA A 1 109 ? 13.333 7.194 -10.574 1.00 68.81 109 ALA A N 1
ATOM 856 C CA . ALA A 1 109 ? 14.632 7.679 -10.106 1.00 68.81 109 ALA A CA 1
ATOM 857 C C . ALA A 1 109 ? 15.501 8.298 -11.222 1.00 68.81 109 ALA A C 1
ATOM 859 O O . ALA A 1 109 ? 16.449 9.033 -10.923 1.00 68.81 109 ALA A O 1
ATOM 860 N N . ARG A 1 110 ? 15.197 8.011 -12.493 1.00 65.50 110 ARG A N 1
ATOM 861 C CA . ARG A 1 110 ? 15.946 8.454 -13.676 1.00 65.50 110 ARG A CA 1
ATOM 862 C C . ARG A 1 110 ? 15.232 9.630 -14.355 1.00 65.50 110 ARG A C 1
ATOM 864 O O . ARG A 1 110 ? 14.013 9.701 -14.405 1.00 65.50 110 ARG A O 1
ATOM 871 N N . THR A 1 111 ? 15.985 10.590 -14.873 1.00 59.31 111 THR A N 1
ATOM 872 C CA . THR A 1 111 ? 15.477 11.647 -15.766 1.00 59.31 111 THR A CA 1
ATOM 873 C C . THR A 1 111 ? 16.395 11.704 -16.991 1.00 59.31 111 THR A C 1
ATOM 875 O O . THR A 1 111 ? 17.547 11.279 -16.889 1.00 59.31 111 THR A O 1
ATOM 878 N N . ASP A 1 112 ? 15.918 12.220 -18.129 1.00 57.56 112 ASP A N 1
ATOM 879 C CA . ASP A 1 112 ? 16.662 12.295 -19.406 1.00 57.56 112 ASP A CA 1
ATOM 880 C C . ASP A 1 112 ? 18.037 12.984 -19.317 1.00 57.56 112 ASP A C 1
ATOM 882 O O . ASP A 1 112 ? 18.895 12.781 -20.171 1.00 57.56 112 ASP A O 1
ATOM 886 N N . HIS A 1 113 ? 18.290 13.762 -18.261 1.00 55.94 113 HIS A N 1
ATOM 887 C CA . HIS A 1 113 ? 19.552 14.478 -18.038 1.00 55.94 113 HIS A CA 1
ATOM 888 C C . HIS A 1 113 ? 20.392 13.925 -16.871 1.00 55.94 113 HIS A C 1
ATOM 890 O O . HIS A 1 113 ? 21.313 14.592 -16.405 1.00 55.94 113 HIS A O 1
ATOM 896 N N . GLY A 1 114 ? 20.089 12.716 -16.381 1.00 62.25 114 GLY A N 1
ATOM 897 C CA . GLY A 1 114 ? 20.863 12.029 -15.339 1.00 62.25 114 GLY A CA 1
ATOM 898 C C . GLY A 1 114 ? 20.073 11.704 -14.065 1.00 62.25 114 GLY A C 1
ATOM 899 O O . GLY A 1 114 ? 18.841 11.721 -14.030 1.00 62.25 114 GLY A O 1
ATOM 900 N N . VAL A 1 115 ? 20.796 11.353 -12.995 1.00 66.25 115 VAL A N 1
ATOM 901 C CA . VAL A 1 115 ? 20.203 10.985 -11.696 1.00 66.25 115 VAL A CA 1
ATOM 902 C C . VAL A 1 115 ? 19.783 12.245 -10.941 1.00 66.25 115 VAL A C 1
ATOM 904 O O . VAL A 1 115 ? 20.622 13.042 -10.520 1.00 66.25 115 VAL A O 1
ATOM 907 N N . ASN A 1 116 ? 18.480 12.419 -10.703 1.00 68.00 116 ASN A N 1
ATOM 908 C CA . ASN A 1 116 ? 17.981 13.558 -9.935 1.00 68.00 116 ASN A CA 1
ATOM 909 C C . ASN A 1 116 ? 18.175 13.327 -8.426 1.00 68.00 116 ASN A C 1
ATOM 911 O O . ASN A 1 116 ? 17.287 12.847 -7.714 1.00 68.00 116 ASN A O 1
ATOM 915 N N . TRP A 1 117 ? 19.352 13.704 -7.925 1.00 67.44 117 TRP A N 1
ATOM 916 C CA . TRP A 1 117 ? 19.718 13.561 -6.514 1.00 67.44 117 TRP A CA 1
ATOM 917 C C . TRP A 1 117 ? 18.742 14.271 -5.561 1.00 67.44 117 TRP A C 1
ATOM 919 O O . TRP A 1 117 ? 18.477 13.776 -4.465 1.00 67.44 117 TRP A O 1
ATOM 929 N N . ARG A 1 118 ? 18.124 15.390 -5.979 1.00 71.38 118 ARG A N 1
ATOM 930 C CA . ARG A 1 118 ? 17.099 16.084 -5.176 1.00 71.38 118 ARG A CA 1
ATOM 931 C C . ARG A 1 118 ? 15.847 15.223 -4.986 1.00 71.38 118 ARG A C 1
ATOM 933 O O . ARG A 1 118 ? 15.322 15.169 -3.872 1.00 71.38 118 ARG A O 1
ATOM 940 N N . ARG A 1 119 ? 15.385 14.520 -6.026 1.00 69.75 119 ARG A N 1
ATOM 941 C CA . ARG A 1 119 ? 14.243 13.588 -5.933 1.00 69.75 119 ARG A CA 1
ATOM 942 C C . ARG A 1 119 ? 14.571 12.367 -5.077 1.00 69.75 119 ARG A C 1
ATOM 944 O O . ARG A 1 119 ? 13.791 12.005 -4.202 1.00 69.75 119 ARG A O 1
ATOM 951 N N . LEU A 1 120 ? 15.764 11.800 -5.235 1.00 69.56 120 LEU A N 1
ATOM 952 C CA . LEU A 1 120 ? 16.199 10.673 -4.406 1.00 69.56 120 LEU A CA 1
ATOM 953 C C . LEU A 1 120 ? 16.300 11.066 -2.922 1.00 69.56 120 LEU A C 1
ATOM 955 O O . LEU A 1 120 ? 15.836 10.347 -2.038 1.00 69.56 120 LEU A O 1
ATOM 959 N N . HIS A 1 121 ? 16.846 12.251 -2.642 1.00 68.38 121 HIS A N 1
ATOM 960 C CA . HIS A 1 121 ? 17.007 12.760 -1.283 1.00 68.38 121 HIS A CA 1
ATOM 961 C C . HIS A 1 121 ? 15.675 13.195 -0.641 1.00 68.38 121 HIS A C 1
ATOM 963 O O . HIS A 1 121 ? 15.538 13.121 0.583 1.00 68.38 121 HIS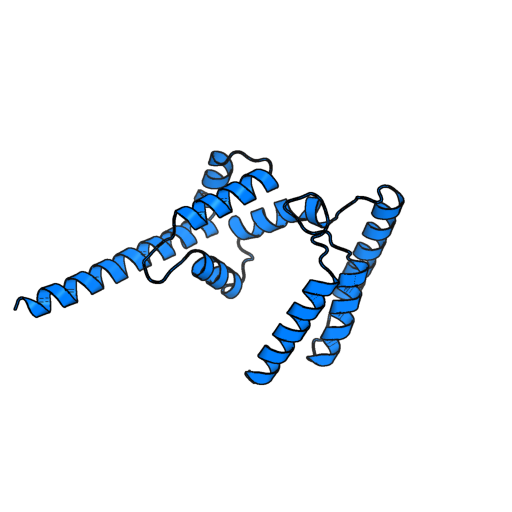 A O 1
ATOM 969 N N . THR A 1 122 ? 14.687 13.638 -1.427 1.00 74.69 122 THR A N 1
ATOM 970 C CA . THR A 1 122 ? 13.323 13.925 -0.938 1.00 74.69 122 THR A CA 1
ATOM 971 C C . THR A 1 122 ? 12.539 12.646 -0.676 1.00 74.69 122 THR A C 1
ATOM 973 O O . THR A 1 122 ? 11.941 12.546 0.395 1.00 74.69 122 THR A O 1
ATOM 976 N N . LEU A 1 123 ? 12.629 11.647 -1.559 1.00 72.81 123 LEU A N 1
ATOM 977 C CA . LEU A 1 123 ? 12.061 10.318 -1.331 1.00 72.81 123 LEU A CA 1
ATOM 978 C C . LEU A 1 123 ? 12.638 9.707 -0.053 1.00 72.81 123 LEU A C 1
ATOM 980 O O . LEU A 1 123 ? 11.891 9.456 0.883 1.00 72.81 123 LEU A O 1
ATOM 984 N N . ALA A 1 124 ? 13.968 9.620 0.060 1.00 71.81 124 ALA A N 1
ATOM 985 C CA . ALA A 1 124 ? 14.633 9.090 1.250 1.00 71.81 124 ALA A CA 1
ATOM 986 C C . ALA A 1 124 ? 14.243 9.836 2.539 1.00 71.81 124 ALA A C 1
ATOM 988 O O . ALA A 1 124 ? 14.140 9.229 3.602 1.00 71.81 124 ALA A O 1
ATOM 989 N N . ARG A 1 125 ? 14.013 11.156 2.466 1.00 74.00 125 ARG A N 1
ATOM 990 C CA . ARG A 1 125 ? 13.565 11.954 3.618 1.00 74.00 125 ARG A CA 1
ATOM 991 C C . ARG A 1 125 ? 12.132 11.613 4.020 1.00 74.00 125 ARG A C 1
ATOM 993 O O . ARG A 1 125 ? 11.894 11.408 5.208 1.00 74.00 125 ARG A O 1
ATOM 1000 N N . ARG A 1 126 ? 11.208 11.522 3.060 1.00 73.19 126 ARG A N 1
ATOM 1001 C CA . ARG A 1 126 ? 9.814 11.127 3.319 1.00 73.19 126 ARG A CA 1
ATOM 1002 C C . ARG A 1 126 ? 9.758 9.720 3.896 1.00 73.19 126 ARG A C 1
ATOM 1004 O O . ARG A 1 126 ? 9.175 9.517 4.952 1.00 73.19 126 ARG A O 1
ATOM 1011 N N . THR A 1 127 ? 10.491 8.784 3.300 1.00 69.38 127 THR A N 1
ATOM 1012 C CA . THR A 1 127 ? 10.543 7.416 3.807 1.00 69.38 127 THR A CA 1
ATOM 1013 C C . THR A 1 127 ? 11.157 7.323 5.200 1.00 69.38 127 THR A C 1
ATOM 1015 O O . THR A 1 127 ? 10.655 6.572 6.024 1.00 69.38 127 THR A O 1
ATOM 1018 N N . SER A 1 128 ? 12.199 8.110 5.503 1.00 72.06 128 SER A N 1
ATOM 1019 C CA . SER A 1 128 ? 12.797 8.125 6.848 1.00 72.06 128 SER A CA 1
ATOM 1020 C C . SER A 1 128 ? 11.850 8.612 7.936 1.00 72.06 128 SER A C 1
ATOM 1022 O O . SER A 1 128 ? 11.863 8.071 9.037 1.00 72.06 128 SER A O 1
ATOM 1024 N N . ARG A 1 129 ? 10.998 9.593 7.615 1.00 73.75 129 ARG A N 1
ATOM 1025 C CA . ARG A 1 129 ? 9.966 10.075 8.537 1.00 73.75 129 ARG A CA 1
ATOM 1026 C C . ARG A 1 129 ? 8.894 9.011 8.759 1.00 73.75 129 ARG A C 1
ATOM 1028 O O . ARG A 1 129 ? 8.504 8.789 9.894 1.00 73.75 129 ARG A O 1
ATOM 1035 N N . LEU A 1 130 ? 8.497 8.313 7.695 1.00 71.62 130 LEU A N 1
ATOM 1036 C CA . LEU A 1 130 ? 7.476 7.261 7.736 1.00 71.62 130 LEU A CA 1
ATOM 1037 C C . LEU A 1 130 ? 7.953 5.986 8.451 1.00 71.62 130 LEU A C 1
ATOM 1039 O O . LEU A 1 130 ? 7.174 5.342 9.138 1.00 71.62 130 LEU A O 1
ATOM 1043 N N . LEU A 1 131 ? 9.230 5.624 8.312 1.00 70.94 131 LEU A N 1
ATOM 1044 C CA . LEU A 1 131 ? 9.828 4.440 8.943 1.00 70.94 131 LEU A CA 1
ATOM 1045 C C . LEU A 1 131 ? 10.362 4.701 10.362 1.00 70.94 131 LEU A C 1
ATOM 1047 O O . LEU A 1 131 ? 10.927 3.784 10.954 1.00 70.94 131 LEU A O 1
ATOM 1051 N N . GLY A 1 132 ? 10.305 5.939 10.872 1.00 71.25 132 GLY A N 1
ATOM 1052 C CA . GLY A 1 132 ? 10.872 6.308 12.180 1.00 71.25 132 GLY A CA 1
ATOM 1053 C C . GLY A 1 132 ? 12.373 6.009 12.335 1.00 71.25 132 GLY A C 1
ATOM 1054 O O . GLY A 1 132 ? 12.880 5.911 13.448 1.00 71.25 132 GLY A O 1
ATOM 1055 N N . THR A 1 133 ? 13.102 5.824 11.231 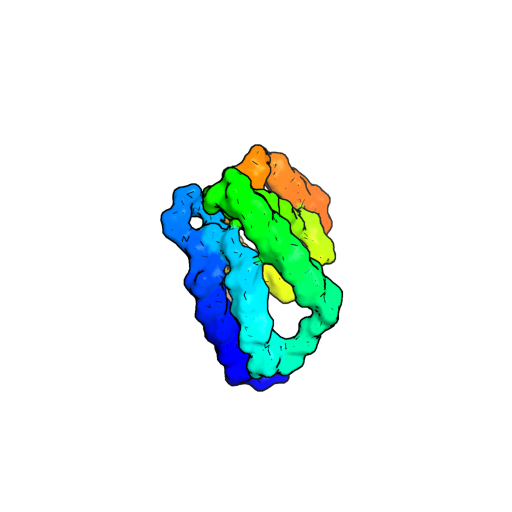1.00 69.25 133 THR A N 1
ATOM 1056 C CA . THR A 1 133 ? 14.491 5.341 11.225 1.00 69.25 133 THR A CA 1
ATOM 1057 C C . THR A 1 133 ? 15.452 6.404 10.711 1.00 69.25 133 THR A C 1
ATOM 1059 O O . THR A 1 133 ? 15.156 7.180 9.799 1.00 69.25 133 THR A O 1
ATOM 1062 N N . SER A 1 134 ? 16.656 6.433 11.292 1.00 71.69 134 SER A N 1
ATOM 1063 C CA . SER A 1 134 ? 17.698 7.377 10.889 1.00 71.69 134 SER A CA 1
ATOM 1064 C C . SER A 1 134 ? 18.071 7.201 9.416 1.00 71.69 134 SER A C 1
ATOM 1066 O O . SER A 1 134 ? 18.244 6.086 8.916 1.00 71.69 134 SER A O 1
ATOM 1068 N N . ARG A 1 135 ? 18.266 8.329 8.723 1.00 64.00 135 ARG A N 1
ATOM 1069 C CA . ARG A 1 135 ? 18.604 8.395 7.288 1.00 64.00 135 ARG A CA 1
ATOM 1070 C C . ARG A 1 135 ? 19.829 7.545 6.948 1.00 64.00 135 ARG A C 1
ATOM 1072 O O . ARG A 1 135 ? 19.879 6.923 5.893 1.00 64.00 135 ARG A O 1
ATOM 1079 N N . ARG A 1 136 ? 20.807 7.511 7.858 1.00 72.62 136 ARG A N 1
ATOM 1080 C CA . ARG A 1 136 ? 22.035 6.719 7.717 1.00 72.62 136 ARG A CA 1
ATOM 1081 C C . ARG A 1 136 ? 21.753 5.227 7.802 1.00 72.62 136 ARG A C 1
ATOM 1083 O O . ARG A 1 136 ? 22.281 4.482 6.989 1.00 72.62 136 ARG A O 1
ATOM 1090 N N . THR A 1 137 ? 20.897 4.810 8.730 1.00 73.75 137 THR A N 1
ATOM 1091 C CA . THR A 1 137 ? 20.491 3.411 8.893 1.00 73.75 137 THR A CA 1
ATOM 1092 C C . THR A 1 137 ? 19.727 2.922 7.670 1.00 73.75 137 THR A C 1
ATOM 1094 O O . THR A 1 137 ? 20.014 1.839 7.172 1.00 73.75 137 THR A O 1
ATOM 1097 N N . LEU A 1 138 ? 18.824 3.740 7.125 1.00 71.06 138 LEU A N 1
ATOM 1098 C CA . LEU A 1 138 ? 18.109 3.408 5.892 1.00 71.06 138 LEU A CA 1
ATOM 1099 C C . LEU A 1 138 ? 19.034 3.327 4.683 1.00 71.06 138 LEU A C 1
ATOM 1101 O O . LEU A 1 138 ? 18.963 2.362 3.929 1.00 71.06 138 LEU A O 1
ATOM 1105 N N . LEU A 1 139 ? 19.942 4.292 4.519 1.00 70.50 139 LEU A N 1
ATOM 1106 C CA . LEU A 1 139 ? 20.958 4.226 3.467 1.00 70.50 139 LEU A CA 1
ATOM 1107 C C . LEU A 1 139 ? 21.812 2.965 3.612 1.00 70.50 139 LEU A C 1
ATOM 1109 O O . LEU A 1 139 ? 21.989 2.246 2.635 1.00 70.50 139 LEU A O 1
ATOM 1113 N N . TRP A 1 140 ? 22.257 2.639 4.824 1.00 72.81 140 TRP A N 1
ATOM 1114 C CA . TRP A 1 140 ? 22.997 1.409 5.100 1.00 72.81 140 TRP A CA 1
ATOM 1115 C C . TRP A 1 140 ? 22.195 0.145 4.784 1.00 72.81 140 TRP A C 1
ATOM 1117 O O . TRP A 1 140 ? 22.744 -0.795 4.213 1.00 72.81 140 TRP A O 1
ATOM 1127 N N . GLN A 1 141 ? 20.900 0.111 5.096 1.00 70.25 141 GLN A N 1
ATOM 1128 C CA . GLN A 1 141 ? 20.030 -1.022 4.770 1.00 70.25 141 GLN A CA 1
ATOM 1129 C C . GLN A 1 141 ? 19.831 -1.175 3.260 1.00 70.25 141 GLN A C 1
ATOM 1131 O O . GLN A 1 141 ? 19.914 -2.289 2.739 1.00 70.25 141 GLN A O 1
ATOM 1136 N N . VAL A 1 142 ? 19.641 -0.066 2.544 1.00 71.00 142 VAL A N 1
ATOM 1137 C CA . VAL A 1 142 ? 19.516 -0.069 1.084 1.00 71.00 142 VAL A CA 1
ATOM 1138 C C . VAL A 1 142 ? 20.830 -0.513 0.438 1.00 71.00 142 VAL A C 1
ATOM 1140 O O . VAL A 1 142 ? 20.809 -1.429 -0.386 1.00 71.00 142 VAL A O 1
ATOM 1143 N N . LEU A 1 143 ? 21.969 0.055 0.851 1.00 72.00 143 LEU A N 1
ATOM 1144 C CA . LEU A 1 143 ? 23.299 -0.288 0.332 1.00 72.00 143 LEU A CA 1
ATOM 1145 C C . LEU A 1 143 ? 23.736 -1.715 0.678 1.00 72.00 143 LEU A C 1
ATOM 1147 O O . LEU A 1 143 ? 24.453 -2.327 -0.102 1.00 72.00 143 LEU A O 1
ATOM 1151 N N . ARG A 1 144 ? 23.309 -2.280 1.809 1.00 76.50 144 ARG A N 1
ATOM 1152 C CA . ARG A 1 144 ? 23.615 -3.678 2.159 1.00 76.50 144 ARG A CA 1
ATOM 1153 C C . ARG A 1 144 ? 22.697 -4.673 1.442 1.00 76.50 144 ARG A C 1
ATOM 1155 O O . ARG A 1 144 ? 22.996 -5.866 1.380 1.00 76.50 144 ARG A O 1
ATOM 1162 N N . SER A 1 145 ? 21.574 -4.212 0.889 1.00 72.44 145 SER A N 1
ATOM 1163 C CA . SER A 1 145 ? 20.631 -5.079 0.191 1.00 72.44 145 SER A CA 1
ATOM 1164 C C . SER A 1 145 ? 21.100 -5.429 -1.229 1.00 72.44 145 SER A C 1
ATOM 1166 O O . SER A 1 145 ? 21.500 -4.569 -2.014 1.00 72.44 145 SER A O 1
ATOM 1168 N N . LYS A 1 146 ? 20.964 -6.706 -1.622 1.00 65.75 146 LYS A N 1
ATOM 1169 C CA . LYS A 1 146 ? 21.263 -7.175 -2.995 1.00 65.75 146 LYS A CA 1
ATOM 1170 C C . LYS A 1 146 ? 20.423 -6.467 -4.074 1.00 65.75 146 LYS A C 1
ATOM 1172 O O . LYS A 1 146 ? 20.751 -6.566 -5.258 1.00 65.75 146 LYS A O 1
ATOM 1177 N N . GLY A 1 147 ? 19.304 -5.844 -3.692 1.00 65.19 147 GLY A N 1
ATOM 1178 C CA . GLY A 1 147 ? 18.449 -5.038 -4.566 1.00 65.19 147 GLY A CA 1
ATOM 1179 C C . GLY A 1 147 ? 19.003 -3.628 -4.755 1.00 65.19 147 GLY A C 1
ATOM 1180 O O . GLY A 1 147 ? 19.233 -3.221 -5.891 1.00 65.19 147 GLY A O 1
ATOM 1181 N N . GLY A 1 148 ? 19.305 -2.931 -3.657 1.00 65.12 148 GLY A N 1
ATOM 1182 C CA . GLY A 1 148 ? 19.868 -1.581 -3.672 1.00 65.12 148 GLY A CA 1
ATOM 1183 C C . GLY A 1 148 ? 21.226 -1.508 -4.366 1.00 65.12 148 GLY A C 1
ATOM 1184 O O . GLY A 1 148 ? 21.400 -0.663 -5.238 1.00 65.12 148 GLY A O 1
ATOM 1185 N N . VAL A 1 149 ? 22.146 -2.444 -4.104 1.00 68.19 149 VAL A N 1
ATOM 1186 C CA . VAL A 1 149 ? 23.445 -2.490 -4.812 1.00 68.19 149 VAL A CA 1
ATOM 1187 C C . VAL A 1 149 ? 23.259 -2.640 -6.323 1.00 68.19 149 VAL A C 1
ATOM 1189 O O . VAL A 1 149 ? 23.955 -1.988 -7.093 1.00 68.19 149 VAL A O 1
ATOM 1192 N N . ARG A 1 150 ? 22.288 -3.450 -6.771 1.00 66.12 150 ARG A N 1
ATOM 1193 C CA . ARG A 1 150 ? 21.988 -3.617 -8.202 1.00 66.12 150 ARG A CA 1
ATOM 1194 C C . ARG A 1 150 ? 21.320 -2.391 -8.815 1.00 66.12 150 ARG A C 1
ATOM 1196 O O . ARG A 1 150 ? 21.628 -2.080 -9.957 1.00 66.12 150 ARG A O 1
ATOM 1203 N N . LEU A 1 151 ? 20.444 -1.706 -8.081 1.00 66.38 151 LEU A N 1
ATOM 1204 C CA . LEU A 1 151 ? 19.843 -0.440 -8.513 1.00 66.38 151 LEU A CA 1
ATOM 1205 C C . LEU A 1 151 ? 20.912 0.651 -8.665 1.00 66.38 151 LEU A C 1
ATOM 1207 O O . LEU A 1 151 ? 20.989 1.300 -9.704 1.00 66.38 151 LEU A O 1
ATOM 1211 N N . PHE A 1 152 ? 21.795 0.804 -7.675 1.00 66.19 152 PHE A N 1
ATOM 1212 C CA . PHE A 1 152 ? 22.917 1.743 -7.754 1.00 66.19 152 PHE A CA 1
ATOM 1213 C C . PHE A 1 152 ? 23.907 1.363 -8.864 1.00 66.19 152 PHE A C 1
ATOM 1215 O O . PHE A 1 152 ? 24.327 2.236 -9.621 1.00 66.19 152 PHE A O 1
ATOM 1222 N N . ALA A 1 153 ? 24.222 0.075 -9.031 1.00 66.31 153 ALA A N 1
ATOM 1223 C CA . ALA A 1 153 ? 25.068 -0.400 -10.125 1.00 66.31 153 ALA A CA 1
ATOM 1224 C C . ALA A 1 153 ? 24.421 -0.188 -11.510 1.00 66.31 153 ALA A C 1
ATOM 1226 O O . ALA A 1 153 ? 25.123 0.167 -12.459 1.00 66.31 153 ALA A O 1
ATOM 1227 N N . SER A 1 154 ? 23.096 -0.352 -11.652 1.00 65.94 154 SER A N 1
ATOM 1228 C CA . SER A 1 154 ? 22.389 -0.100 -12.922 1.00 65.94 154 SER A CA 1
ATOM 1229 C C . SER A 1 154 ? 22.368 1.394 -13.259 1.00 65.94 154 SER A C 1
ATOM 1231 O O . SER A 1 154 ? 22.623 1.774 -14.403 1.00 65.94 154 SER A O 1
ATOM 1233 N N . LEU A 1 155 ? 22.163 2.259 -12.262 1.00 65.44 155 LEU A N 1
ATOM 1234 C CA . LEU A 1 155 ? 22.205 3.712 -12.432 1.00 65.44 155 LEU A CA 1
ATOM 1235 C C . LEU A 1 155 ? 23.619 4.205 -12.781 1.00 65.44 155 LEU A C 1
ATOM 1237 O O . LEU A 1 155 ? 23.775 4.967 -13.735 1.00 65.44 155 LEU A O 1
ATOM 1241 N N . ALA A 1 156 ? 24.650 3.720 -12.084 1.00 64.25 156 ALA A N 1
ATOM 1242 C CA . ALA A 1 156 ? 26.042 4.100 -12.335 1.00 64.25 156 ALA A CA 1
ATOM 1243 C C . ALA A 1 156 ? 26.551 3.614 -13.704 1.00 64.25 156 ALA A C 1
ATOM 1245 O O . ALA A 1 156 ? 27.136 4.386 -14.465 1.00 64.25 156 ALA A O 1
ATOM 1246 N N . SER A 1 157 ? 26.273 2.355 -14.063 1.00 63.47 157 SER A N 1
ATOM 1247 C CA . SER A 1 157 ? 26.707 1.784 -15.349 1.00 63.47 157 SER A CA 1
ATOM 1248 C C . SER A 1 157 ? 26.004 2.407 -16.558 1.00 63.47 157 SER A C 1
ATOM 1250 O O . SER A 1 157 ? 26.593 2.463 -17.638 1.00 63.47 157 SER A O 1
ATOM 1252 N N . THR A 1 158 ? 24.777 2.912 -16.394 1.00 60.53 158 THR A N 1
ATOM 1253 C CA . THR A 1 158 ? 24.077 3.646 -17.461 1.00 60.53 158 THR A CA 1
ATOM 1254 C C . THR A 1 158 ? 24.673 5.046 -17.648 1.00 60.53 158 THR A C 1
ATOM 1256 O O . THR A 1 158 ? 24.846 5.490 -18.781 1.00 60.53 158 THR A O 1
ATOM 1259 N N . HIS A 1 159 ? 25.056 5.719 -16.558 1.00 56.53 159 HIS A N 1
ATOM 1260 C CA . HIS A 1 159 ? 25.659 7.053 -16.617 1.00 56.53 159 HIS A CA 1
ATOM 1261 C C . HIS A 1 159 ? 27.042 7.041 -17.289 1.00 56.53 159 HIS A C 1
ATOM 1263 O O . HIS A 1 159 ? 27.336 7.913 -18.099 1.00 56.53 159 HIS A O 1
ATOM 1269 N N . ILE A 1 160 ? 27.862 6.017 -17.022 1.00 59.91 160 ILE A N 1
ATOM 1270 C CA . ILE A 1 160 ? 29.163 5.820 -17.691 1.00 59.91 160 ILE A CA 1
ATOM 1271 C C . ILE A 1 160 ? 28.977 5.586 -19.198 1.00 59.91 160 ILE A C 1
ATOM 1273 O O . ILE A 1 160 ? 29.745 6.107 -20.005 1.00 59.91 160 ILE A O 1
ATOM 1277 N N . ARG A 1 161 ? 27.927 4.853 -19.594 1.00 57.03 161 ARG A N 1
ATOM 1278 C CA . ARG A 1 161 ? 27.636 4.553 -21.004 1.00 57.03 161 ARG A CA 1
ATOM 1279 C C . ARG A 1 161 ? 27.178 5.787 -21.788 1.00 57.03 161 ARG A C 1
ATOM 1281 O O . ARG A 1 161 ? 27.674 6.014 -22.887 1.00 57.03 161 ARG A O 1
ATOM 1288 N N . LEU A 1 162 ? 26.295 6.602 -21.205 1.00 60.06 162 LEU A N 1
ATOM 1289 C CA . LEU A 1 162 ? 25.829 7.856 -21.815 1.00 60.06 162 LEU A CA 1
ATOM 1290 C C . LEU A 1 162 ? 26.930 8.929 -21.853 1.00 60.06 162 LEU A C 1
ATOM 1292 O O . LEU A 1 162 ? 27.049 9.649 -22.841 1.00 60.06 162 LEU A O 1
ATOM 1296 N N . TYR A 1 163 ? 27.781 8.997 -20.823 1.00 60.34 163 TYR A N 1
ATOM 1297 C CA . TYR A 1 163 ? 28.928 9.911 -20.793 1.00 60.34 163 TYR A CA 1
ATOM 1298 C C . TYR A 1 163 ? 29.994 9.547 -21.844 1.00 60.34 163 TYR A C 1
ATOM 1300 O O . TYR A 1 163 ? 30.518 10.427 -22.523 1.00 60.34 163 TYR A O 1
ATOM 1308 N N . MET A 1 164 ? 30.260 8.251 -22.049 1.00 56.66 164 MET A N 1
ATOM 1309 C CA . MET A 1 164 ? 31.138 7.769 -23.126 1.00 56.66 164 MET A CA 1
ATOM 1310 C C . MET A 1 164 ? 30.560 8.046 -24.522 1.00 56.66 164 MET A C 1
ATOM 1312 O O . MET A 1 164 ? 31.288 8.495 -25.405 1.00 56.66 164 MET A O 1
ATOM 1316 N N . GLN A 1 165 ? 29.254 7.843 -24.734 1.00 57.34 165 GLN A N 1
ATOM 1317 C CA . GLN A 1 165 ? 28.617 8.127 -26.028 1.00 57.34 165 GLN A CA 1
ATOM 1318 C C . GLN A 1 165 ? 28.642 9.619 -26.392 1.00 57.34 165 GLN A C 1
ATOM 1320 O O . GLN A 1 165 ? 28.846 9.939 -27.558 1.00 57.34 165 GLN A O 1
ATOM 1325 N N . GLY A 1 166 ? 28.505 10.522 -25.414 1.00 53.31 166 GLY A N 1
ATOM 1326 C CA . GLY A 1 166 ? 28.610 11.969 -25.636 1.00 53.31 166 GLY A CA 1
ATOM 1327 C C . GLY A 1 166 ? 30.026 12.472 -25.960 1.00 53.31 166 GLY A C 1
ATOM 1328 O O . GLY A 1 166 ? 30.166 13.516 -26.595 1.00 53.31 166 GLY A O 1
ATOM 1329 N N . GLN A 1 167 ? 31.082 11.747 -25.569 1.00 52.34 167 GLN A N 1
ATOM 1330 C CA . GLN A 1 167 ? 32.462 12.088 -25.947 1.00 52.34 167 GLN A CA 1
ATOM 1331 C C . GLN A 1 167 ? 32.832 11.609 -27.358 1.00 52.34 167 GLN A C 1
ATOM 1333 O O . GLN A 1 167 ? 33.528 12.321 -28.082 1.00 52.34 167 GLN A O 1
ATOM 1338 N N . VAL A 1 168 ? 32.329 10.448 -27.789 1.00 51.06 168 VAL A N 1
ATOM 1339 C CA . VAL A 1 168 ? 32.646 9.887 -29.116 1.00 51.06 168 VAL A CA 1
ATOM 1340 C C . VAL A 1 168 ? 32.064 10.735 -30.255 1.00 51.06 168 VAL A C 1
ATOM 1342 O O . VAL A 1 168 ? 32.714 10.896 -31.288 1.00 51.06 168 VAL A O 1
ATOM 1345 N N . THR A 1 169 ? 30.890 11.349 -30.078 1.00 53.69 169 THR A N 1
ATOM 1346 C CA . THR A 1 169 ? 30.318 12.271 -31.078 1.00 53.69 169 THR A CA 1
ATOM 1347 C C . THR A 1 169 ? 31.054 13.607 -31.160 1.00 53.69 169 THR A C 1
ATOM 1349 O O . THR A 1 169 ? 31.116 14.177 -32.244 1.00 53.69 169 THR A O 1
ATOM 1352 N N . ARG A 1 170 ? 31.663 14.088 -30.066 1.00 48.50 170 ARG A N 1
ATOM 1353 C CA . ARG A 1 170 ? 32.487 15.315 -30.074 1.00 48.50 170 ARG A CA 1
ATOM 1354 C C . ARG A 1 170 ? 33.876 15.112 -30.677 1.00 48.50 170 ARG A C 1
ATOM 1356 O O . ARG A 1 170 ? 34.407 16.033 -31.282 1.00 48.50 170 ARG A O 1
ATOM 1363 N N . LEU A 1 171 ? 34.460 13.921 -30.543 1.00 49.41 171 LEU A N 1
ATOM 1364 C CA . LEU A 1 171 ? 35.758 13.607 -31.155 1.00 49.41 171 LEU A CA 1
ATOM 1365 C C . LEU A 1 171 ? 35.657 13.349 -32.668 1.00 49.41 171 LEU A C 1
ATOM 1367 O O . LEU A 1 171 ? 36.622 13.591 -33.380 1.00 49.41 171 LEU A O 1
ATOM 1371 N N . ARG A 1 172 ? 34.485 12.941 -33.176 1.00 48.22 172 ARG A N 1
ATOM 1372 C CA . ARG A 1 172 ? 34.213 12.810 -34.621 1.00 48.22 172 ARG A CA 1
ATOM 1373 C C . ARG A 1 172 ? 33.893 14.123 -35.342 1.00 48.22 172 ARG A C 1
ATOM 1375 O O . ARG A 1 172 ? 33.867 14.123 -36.560 1.00 48.22 172 ARG A O 1
ATOM 1382 N N . SER A 1 173 ? 33.629 15.215 -34.623 1.00 50.12 173 SER A N 1
ATOM 1383 C CA . SER A 1 173 ? 33.455 16.552 -35.217 1.00 50.12 173 SER A CA 1
ATOM 1384 C C . SER A 1 173 ? 34.736 17.398 -35.196 1.00 50.12 173 SER A C 1
ATOM 1386 O O . SER A 1 173 ? 34.717 18.535 -35.652 1.00 50.12 173 SER A O 1
ATOM 1388 N N . CYS A 1 174 ? 35.825 16.870 -34.626 1.00 51.97 174 CYS A N 1
ATOM 1389 C CA . CYS A 1 174 ? 37.152 17.496 -34.593 1.00 51.97 174 CYS A CA 1
ATOM 1390 C C . CYS A 1 174 ? 38.181 16.768 -35.480 1.00 51.97 174 CYS A C 1
ATOM 1392 O O . CYS A 1 174 ? 39.353 17.135 -35.443 1.00 51.97 174 CYS A O 1
ATOM 1394 N N . PHE A 1 175 ? 37.756 15.758 -36.245 1.00 42.16 175 PHE A N 1
ATOM 1395 C CA . PHE A 1 175 ? 38.568 15.038 -37.224 1.00 42.16 175 PHE A CA 1
ATOM 1396 C C . PHE A 1 175 ? 37.842 14.990 -38.565 1.00 42.16 175 PHE A C 1
ATOM 1398 O O . PHE A 1 175 ? 36.605 14.799 -38.533 1.00 42.16 175 PHE A O 1
#

Organism: NCBI:txid1034831

Foldseek 3Di:
DPVVLVVVLVVLVVVLCVVAWAPPDPDPGTAGQLVSVLVSCVVSCVVNVHDDDPVVNVVSVVVNVVVVVVCVVPVPDGPCLVCVLVVVLPLQADDPQDPVNLVVVLVQQADPVAGPVVSVVVVLVSSCVSNVHDSVVSVVRNCVGPSNVVSVVVRVVVVVVVVVVVVVVVVVVVD

pLDDT: mean 76.16, std 12.58, range [42.16, 95.12]

Radius of gyration: 21.1 Å; chains: 1; bounding box: 55×36×56 Å

Secondary structure (DSSP, 8-state):
--HHHHHHHHHHHHHHHHHHEE--SSSSS-EE-HHHHHHHHHHHGGGGT----HHHHHHHHHHHHHHHHHHHH-TT--HHHHHHHHHHHHHHH-S---HHHHHHHHHHHEETTEE-HHHHHHHHHHHHHHTT--HHHHHHHHHHSHHHHHHHHHHHHHHHHHHHHHHHHHHTT--

=== Feature glossary ===
Feature key, reading from the visual/contextual features back to the raw sequence:

Rendered structure images. Structure images are PyMOL renders from six orthogonal camera directions. Cartoon representation draws helices as coils and strands as arrows; sticks shows the backbone as bonds; surface shows the solvent-excluded envelope. Rainbow coloring maps sequence position to hue (blue→red, N→C); chain coloring assigns a distinct color per polypeptide.

Contact-map, Ramachandran, and PAE plots. Three diagnostic plots accompany the record. The Cα contact map visualizes the tertiary structure as a 2D adjacency matrix (8 Å cutoff, sequence-local contacts suppressed). The Ramachandran plot shows the distribution of backbone (φ, ψ) torsions, with points in the α and β basins reflecting secondary structure content. The PAE plot shows AlphaFold's inter-residue confidence as a color matrix.

InterPro / GO / CATH / organism. The annotation block draws on four external resources. InterPro: which protein families and domains the sequence belongs to. GO: standardized terms for what the protein does, what process it participates in, and where in the cell it acts. CATH: which structural fold it has in the CATH hierarchy. Organism: the species of origin.

Nearest PDB structures. Structural nearest neighbors (via Foldseek easy-sea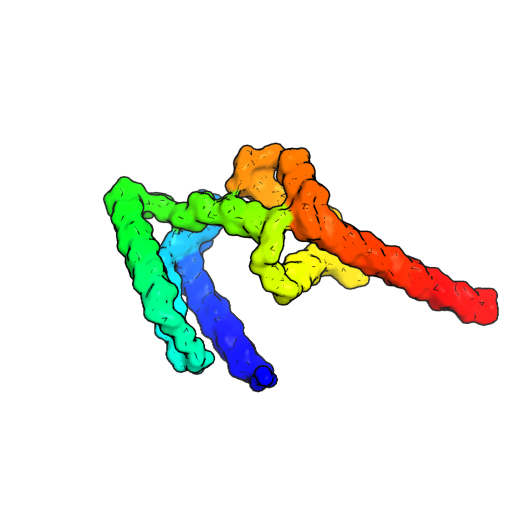rch vs the PDB). Reported per hit: target PDB id, E-value, and alignment TM-score. A TM-score above ~0.5 is the conventional threshold for 'same fold'.

Predicted aligned error. Predicted aligned error is AlphaFold's pairwise confidence. Unlike pLDDT (per-residue), PAE is per-residue-pair and captures whether two parts of the structure are correctly placed relative to each other. Units are ångströms of expected positional error.

Solvent-accessible surface area. SASA measures how much of the protein is reachable by solvent. It is computed by rolling a water-sized probe over the atomic surface and summing the exposed area (Å²). Per-residue SASA distinguishes core (buried, low SASA) from surface (exposed, high SASA) residues; total SASA is a whole-molecule size measure.

B-factor. Crystallographic B-factors measure how much each atom's electron density is smeared out, in Å². They rise in mobile loops and surface residues and fall in the buried interior. In AlphaFold models this column is repurposed to hold pLDDT instead.

pLDDT. For AlphaFold models, the B-factor field carries pLDDT — the model's own estimate of local accuracy on a 0–100 scale. Regions with pLDDT<50 should be treated as essentially unmodeled; they often correspond to intrinsically disordered segments.

Backbone torsions (φ/ψ). φ (phi) and ψ (psi) are the two rotatable backbone dihedrals per residue: φ is the C(i-1)–N–Cα–C torsion, ψ is the N–Cα–C–N(i+1) torsion, both in degrees on (−180°, 180°]. α-helical residues cluster near (−60°, −45°); β-strand residues near (−120°, +130°). A Ramachandran plot is simply a scatter of (φ, ψ) for every residue.

Radius of gyration, Cα contacts, bounding box. Radius of gyration (Rg) is the root-mean-square distance of Cα atoms from their centroid — a single number for overall size and compactness. A globular domain of N residues has Rg ≈ 2.2·N^0.38 Å; an extended or disordered chain has a much larger Rg. The Cα contact count is the number of residue pairs whose Cα atoms are within 8 Å and are more than four positions apart in sequence — a standard proxy for tertiary packing density. The bounding box is the smallest axis-aligned box enclosing all Cα atoms.

Secondary structure (3-state, P-SEA). Three-state secondary structure (P-SEA) collapses the eight DSSP classes into helix (a), strand (b), and coil (c). P-SEA assigns these from Cα geometry alone — distances and angles — without requiring backbone oxygens, so it works on any Cα trace.

Secondary structure (8-state, DSSP). Secondary structure is the local, repeating backbone conformation. DSSP classifies it into eight states by reading the hydrogen-bond network: three helix types (H, G, I), two β types (E, B), two non-regular types (T, S), and unstructured coil (-).

Foldseek 3Di. The Foldseek 3Di string encodes local tertiary geometry as a 20-letter alphabet — one character per residue — derived from the relative positions of nearby Cα atoms. Unlike the amino-acid sequence, 3Di is a direct function of the 3D structure, so two proteins with the same fold have similar 3Di strings even at low sequence identity.

mmCIF coordinates. Structure coordinates are given as an mmCIF _atom_site loop: one row per atom with element, residue name, chain id, sequence number, and x/y/z position in Å. Only the four main-chain atoms per residue are included here; side chains are omitted to keep the record compact.

Sequence. This is the polypeptide sequence — one letter per residue, N-terminus first. Length ranges from a few dozen residues for small domains to over a thousand for large multi-domain proteins.